Protein AF-A0A7L8RYX4-F1 (afdb_monomer_lite)

Secondary structure (DSSP, 8-state):
-EEEE----HHHHHHHHHHTT--HHHHHHHHHHHHHHHHHHHHTT--SEEEEEPP-PBPGGG---TTSSSHHHHHHHHHHHHHHHHHHHHTSSSEEE--HHHHB-TTSBBPGGGB-SSSSB-GGG-HHHHHHHHHHH-------PPPSS-----S-----HHHHHHHHHHHHHHHHHHHH-TTTT----PPP---

Foldseek 3Di:
DEDEEEPPPLLCLCVVCVVVVHASLVSLVVVLVVVLVVVVVVVVPDPHAYEYEQDEFWALVPHDCPPPPDSLRSLQSSQVSSVSNLVSRVPHPHFYQYLHVVQADPSRHGDVVQDPVDGDGDLVPCVSSQVSCCVRPVDHDDDDDPPPPPPPPPVPPPCPPVNVVVVVVVVVVVVVCCVVCVPPPDDPPDDDDDD

pLDDT: mean 83.26, std 16.7, range [39.94, 97.88]

Radius of gyration: 21.97 Å; chains: 1; bounding box: 43×41×76 Å

Sequence (195 aa):
MLSFGEIDSRVHVGRLARQNGRTSIAEADALCDRFQVALDQFKTKCPARLALACIGPFNPAYLEYEGYENEDACRADVKAIRDRMNARMAMMSVAFVDFRAAYSNPDGSIIPSFSDNNVHIDPRHSEPVLAALQKAIGSRFSLRQPPWPPDSLAEKPCQSPWKRFRRAVRAKVKGWFFRVFPHFGKTHRLPPQGN

Structure (mmCIF, N/CA/C/O backbone):
data_AF-A0A7L8RYX4-F1
#
_entry.id   AF-A0A7L8RYX4-F1
#
loop_
_atom_site.group_PDB
_atom_site.id
_atom_site.type_symbol
_atom_site.label_atom_id
_atom_site.label_alt_id
_atom_site.label_comp_id
_atom_site.label_asym_id
_atom_site.label_entity_id
_atom_site.label_seq_id
_atom_site.pdbx_PDB_ins_code
_atom_site.Cartn_x
_atom_site.Cartn_y
_atom_site.Cartn_z
_atom_site.occupancy
_atom_site.B_iso_or_equiv
_atom_site.auth_seq_id
_atom_site.auth_comp_id
_atom_site.auth_asym_id
_atom_site.auth_atom_id
_atom_site.pdbx_PDB_model_num
ATOM 1 N N . MET A 1 1 ? -16.718 2.699 17.490 1.00 75.81 1 MET A N 1
ATOM 2 C CA . MET A 1 1 ? -16.513 3.372 16.188 1.00 75.81 1 MET A CA 1
ATOM 3 C C . MET A 1 1 ? -15.118 3.032 15.683 1.00 75.81 1 MET A C 1
ATOM 5 O O . MET A 1 1 ? -14.192 3.046 16.489 1.00 75.81 1 MET A O 1
ATOM 9 N N . LEU A 1 2 ? -14.983 2.669 14.407 1.00 86.12 2 LEU A N 1
ATOM 10 C CA . LEU A 1 2 ? -13.719 2.291 13.763 1.00 86.12 2 LEU A CA 1
ATOM 11 C C . LEU A 1 2 ? -13.394 3.327 12.681 1.00 86.12 2 LEU A C 1
ATOM 13 O O . LEU A 1 2 ? -14.276 3.663 11.897 1.00 86.12 2 LEU A O 1
ATOM 17 N N . SER A 1 3 ? -12.149 3.797 12.639 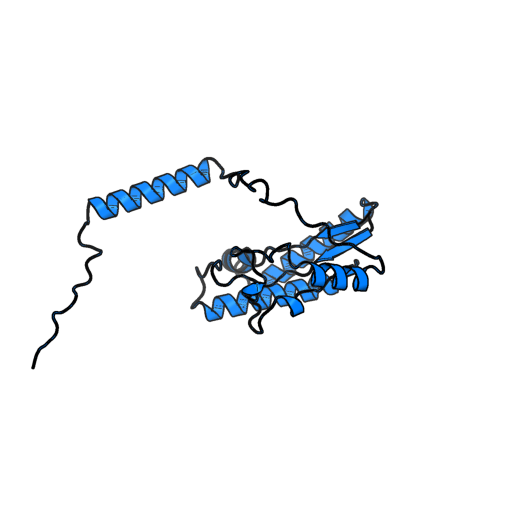1.00 87.44 3 SER A N 1
ATOM 18 C CA . SER A 1 3 ? -11.590 4.503 11.484 1.00 87.44 3 SER A CA 1
ATOM 19 C C . SER A 1 3 ? -10.593 3.576 10.795 1.00 87.44 3 SER A C 1
ATOM 21 O O . SER A 1 3 ? -9.659 3.085 11.435 1.00 87.44 3 SER A O 1
ATOM 23 N N . PHE A 1 4 ? -10.839 3.298 9.518 1.00 89.94 4 PHE A N 1
ATOM 24 C CA . PHE A 1 4 ? -10.112 2.316 8.723 1.00 89.94 4 PHE A CA 1
ATOM 25 C C . PHE A 1 4 ? -9.731 2.926 7.378 1.00 89.94 4 PHE A C 1
ATOM 27 O O . PHE A 1 4 ? -10.593 3.465 6.686 1.00 89.94 4 PHE A O 1
ATOM 34 N N . GLY A 1 5 ? -8.454 2.856 7.016 1.00 88.62 5 GLY A N 1
ATOM 35 C CA . GLY A 1 5 ? -7.962 3.421 5.763 1.00 88.62 5 GLY A CA 1
ATOM 36 C C . GLY A 1 5 ? -6.493 3.109 5.517 1.00 88.62 5 GLY A C 1
ATOM 37 O O . GLY A 1 5 ? -5.840 2.474 6.339 1.00 88.62 5 GLY A O 1
ATOM 38 N N . GLU A 1 6 ? -5.977 3.566 4.385 1.00 87.31 6 GLU A N 1
ATOM 39 C CA . GLU A 1 6 ? -4.602 3.341 3.931 1.00 87.31 6 GLU A CA 1
ATOM 40 C C . GLU A 1 6 ? -3.965 4.636 3.419 1.00 87.31 6 GLU A C 1
ATOM 42 O O . GLU A 1 6 ? -4.640 5.643 3.196 1.00 87.31 6 GLU A O 1
ATOM 47 N N . ILE A 1 7 ? -2.655 4.579 3.179 1.00 87.81 7 ILE A N 1
ATOM 48 C CA . ILE A 1 7 ? -1.923 5.558 2.376 1.00 87.81 7 ILE A CA 1
ATOM 49 C C . ILE A 1 7 ? -1.479 4.910 1.061 1.00 87.81 7 ILE A C 1
ATOM 51 O O . ILE A 1 7 ? -0.326 4.518 0.888 1.00 87.81 7 ILE A O 1
ATOM 55 N N . ASP A 1 8 ? -2.400 4.798 0.105 1.00 84.62 8 ASP A N 1
ATOM 56 C CA . ASP A 1 8 ? -2.061 4.324 -1.235 1.00 84.62 8 ASP A CA 1
ATOM 57 C C . ASP A 1 8 ? -1.665 5.485 -2.151 1.00 84.62 8 ASP A C 1
ATOM 59 O O . ASP A 1 8 ? -2.484 6.217 -2.702 1.00 84.62 8 ASP A O 1
ATOM 63 N N . SER A 1 9 ? -0.360 5.691 -2.287 1.00 82.50 9 SER A N 1
ATOM 64 C CA . SER A 1 9 ? 0.222 6.637 -3.248 1.00 82.50 9 SER A CA 1
ATOM 65 C C . SER A 1 9 ? 1.266 5.971 -4.137 1.00 82.50 9 SER A C 1
ATOM 67 O O . SER A 1 9 ? 2.075 6.661 -4.762 1.00 82.50 9 SER A O 1
ATOM 69 N N . ARG A 1 10 ? 1.263 4.629 -4.210 1.00 84.12 10 ARG A N 1
ATOM 70 C CA . ARG A 1 10 ? 2.343 3.847 -4.837 1.00 84.12 10 ARG A CA 1
ATOM 71 C C . ARG A 1 10 ? 2.614 4.264 -6.283 1.00 84.12 10 ARG A C 1
ATOM 73 O O . ARG A 1 10 ? 3.766 4.384 -6.682 1.00 84.12 10 ARG A O 1
ATOM 80 N N . VAL A 1 11 ? 1.558 4.592 -7.031 1.00 82.50 11 VAL A N 1
ATOM 81 C CA . VAL A 1 11 ? 1.632 5.013 -8.442 1.00 82.50 11 VAL A CA 1
ATOM 82 C C . VAL A 1 11 ? 2.325 6.366 -8.643 1.00 82.50 11 VAL A C 1
ATOM 84 O O . VAL A 1 11 ? 2.751 6.692 -9.745 1.00 82.50 11 VAL A O 1
ATOM 87 N N . HIS A 1 12 ? 2.455 7.179 -7.593 1.00 88.19 12 HIS A N 1
ATOM 88 C CA . HIS A 1 12 ? 3.105 8.488 -7.665 1.00 88.19 12 HIS A CA 1
ATOM 89 C C . HIS A 1 12 ? 4.531 8.486 -7.113 1.00 88.19 12 HIS A C 1
ATOM 91 O O . HIS A 1 12 ? 5.312 9.358 -7.494 1.00 88.19 12 HIS A O 1
ATOM 97 N N . VAL A 1 13 ? 4.884 7.517 -6.262 1.00 92.62 13 VAL A N 1
ATOM 98 C CA . VAL A 1 13 ? 6.195 7.446 -5.598 1.00 92.62 13 VAL A CA 1
ATOM 99 C C . VAL A 1 13 ? 7.334 7.386 -6.612 1.00 92.62 13 VAL A C 1
ATOM 101 O O . VAL A 1 13 ? 8.258 8.184 -6.508 1.00 92.62 13 VAL A O 1
ATOM 104 N N . GLY A 1 14 ? 7.253 6.526 -7.634 1.00 91.12 14 GLY A N 1
ATOM 105 C CA . GLY A 1 14 ? 8.314 6.414 -8.646 1.00 91.12 14 GLY A CA 1
ATOM 106 C C . GLY A 1 14 ? 8.574 7.732 -9.389 1.00 91.12 14 GLY A C 1
ATOM 107 O O . GLY A 1 14 ? 9.718 8.155 -9.556 1.00 91.12 14 GLY A O 1
ATOM 108 N N . ARG A 1 15 ? 7.506 8.445 -9.771 1.00 91.25 15 ARG A N 1
ATOM 109 C CA . ARG A 1 15 ? 7.605 9.764 -10.416 1.00 91.25 15 ARG A CA 1
ATOM 110 C C . ARG A 1 15 ? 8.207 10.816 -9.483 1.00 91.25 15 ARG A C 1
ATOM 112 O O . ARG A 1 15 ? 9.069 11.576 -9.918 1.00 91.25 15 ARG A O 1
ATOM 119 N N . LEU A 1 16 ? 7.759 10.872 -8.228 1.00 93.12 16 LEU A N 1
ATOM 120 C CA . LEU A 1 16 ? 8.260 11.832 -7.238 1.00 93.12 16 LEU A CA 1
ATOM 121 C C . LEU A 1 16 ? 9.723 11.565 -6.877 1.00 93.12 16 LEU A C 1
ATOM 123 O O . LEU A 1 16 ? 10.507 12.504 -6.799 1.00 93.12 16 LEU A O 1
ATOM 127 N N . ALA A 1 17 ? 10.113 10.297 -6.749 1.00 93.81 17 ALA A N 1
ATOM 128 C CA . ALA A 1 17 ? 11.490 9.902 -6.491 1.00 93.81 17 ALA A CA 1
ATOM 129 C C . ALA A 1 17 ? 12.434 10.430 -7.580 1.00 93.81 17 ALA A C 1
ATOM 131 O O . ALA A 1 17 ? 13.429 11.080 -7.266 1.00 93.81 17 ALA A O 1
ATOM 132 N N . ARG A 1 18 ? 12.064 10.274 -8.861 1.00 92.81 18 ARG A N 1
ATOM 133 C CA . ARG A 1 18 ? 12.814 10.852 -9.989 1.00 92.81 18 ARG A CA 1
ATOM 134 C C . ARG A 1 18 ? 12.899 12.377 -9.913 1.00 92.81 18 ARG A C 1
ATOM 136 O O . ARG A 1 18 ? 13.981 12.930 -10.075 1.00 92.81 18 ARG A O 1
ATOM 143 N N . GLN A 1 19 ? 11.782 13.055 -9.639 1.00 93.00 19 GLN A N 1
ATOM 144 C CA . GLN A 1 19 ? 11.750 14.519 -9.504 1.00 93.00 19 GLN A CA 1
ATOM 145 C C . GLN A 1 19 ? 12.634 15.027 -8.357 1.00 93.00 19 GLN A C 1
ATOM 147 O O . GLN A 1 19 ? 13.227 16.095 -8.473 1.00 93.00 19 GLN A O 1
ATOM 152 N N . ASN A 1 20 ? 12.749 14.247 -7.283 1.00 93.31 20 ASN A N 1
ATOM 153 C CA . ASN A 1 20 ? 13.524 14.587 -6.094 1.00 93.31 20 ASN A CA 1
ATOM 154 C C . ASN A 1 20 ? 14.971 14.060 -6.132 1.00 93.31 20 ASN A C 1
ATOM 156 O O . ASN A 1 20 ? 15.701 14.258 -5.162 1.00 93.31 20 ASN A O 1
ATOM 160 N N . GLY A 1 21 ? 15.386 13.364 -7.199 1.00 94.31 21 GLY A N 1
ATOM 161 C CA . GLY A 1 21 ? 16.715 12.748 -7.294 1.00 94.31 21 GLY A CA 1
ATOM 162 C C . GLY A 1 21 ? 16.9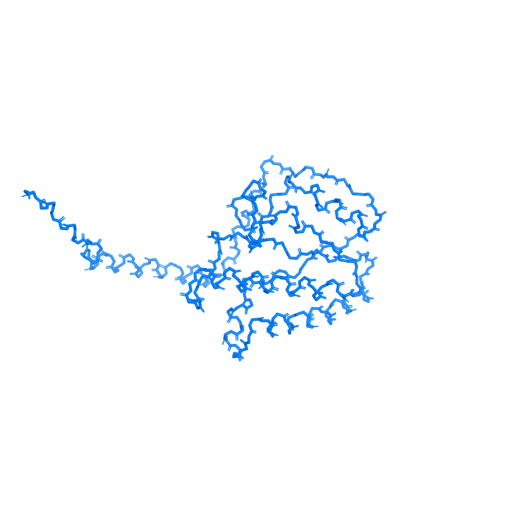60 11.641 -6.259 1.00 94.31 21 GLY A C 1
ATOM 163 O O . GLY A 1 21 ? 18.059 11.528 -5.723 1.00 94.31 21 GLY A O 1
ATOM 164 N N . ARG A 1 22 ? 15.931 10.851 -5.933 1.00 95.38 22 ARG A N 1
ATOM 165 C CA . ARG A 1 22 ? 15.955 9.778 -4.923 1.00 95.38 22 ARG A CA 1
ATOM 166 C C . ARG A 1 22 ? 15.556 8.434 -5.523 1.00 95.38 22 ARG A C 1
ATOM 168 O O . ARG A 1 22 ? 14.965 8.364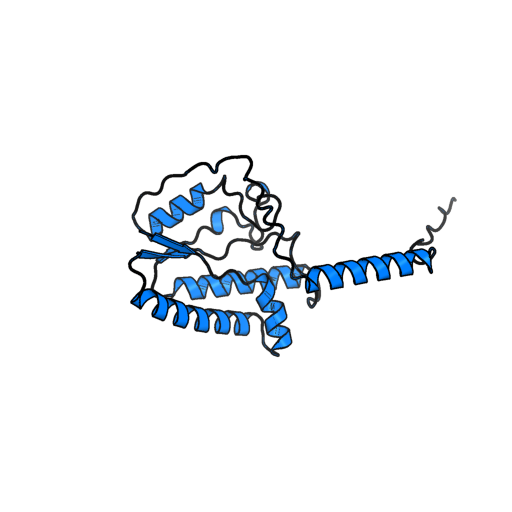 -6.597 1.00 95.38 22 ARG A O 1
ATOM 175 N N . THR A 1 23 ? 15.832 7.357 -4.790 1.00 96.56 23 THR A N 1
ATOM 176 C CA . THR A 1 23 ? 15.247 6.045 -5.091 1.00 96.56 23 THR A CA 1
ATOM 177 C C . THR A 1 23 ? 13.769 6.018 -4.697 1.00 96.56 23 THR A C 1
ATOM 179 O O . THR A 1 23 ? 13.345 6.716 -3.770 1.00 96.56 23 THR A O 1
ATOM 182 N N . SER A 1 24 ? 12.978 5.190 -5.379 1.00 96.44 24 SER A N 1
ATOM 183 C CA . SER A 1 24 ? 11.561 4.960 -5.061 1.00 96.44 24 SER A CA 1
ATOM 184 C C . SER A 1 24 ? 11.355 4.530 -3.607 1.00 96.44 24 SER A C 1
ATOM 186 O O . SER A 1 24 ? 10.461 5.032 -2.932 1.00 96.44 24 SER A O 1
ATOM 188 N N . ILE A 1 25 ? 12.229 3.661 -3.096 1.00 97.88 25 ILE A N 1
ATOM 189 C CA . ILE A 1 25 ? 12.205 3.184 -1.709 1.00 97.88 25 ILE A CA 1
ATOM 190 C C . ILE A 1 25 ? 12.491 4.306 -0.706 1.00 97.88 25 ILE A C 1
ATOM 192 O O . ILE A 1 25 ? 11.783 4.408 0.293 1.00 97.88 25 ILE A O 1
ATOM 196 N N . ALA A 1 26 ? 13.466 5.181 -0.972 1.00 97.81 26 ALA A N 1
ATOM 197 C CA . ALA A 1 26 ? 13.741 6.318 -0.093 1.00 97.81 26 ALA A CA 1
ATOM 198 C C . ALA A 1 26 ? 12.569 7.314 -0.063 1.00 97.81 26 ALA A C 1
ATOM 200 O O . ALA A 1 26 ? 12.226 7.844 0.993 1.00 97.81 26 ALA A O 1
ATOM 201 N N . GLU A 1 27 ? 11.919 7.550 -1.206 1.00 97.62 27 GLU A N 1
ATOM 202 C CA . GLU A 1 27 ? 10.723 8.397 -1.273 1.00 97.62 27 GLU A CA 1
ATOM 203 C C . GLU A 1 27 ? 9.519 7.742 -0.567 1.00 97.62 27 GLU A C 1
ATOM 205 O O . GLU A 1 27 ? 8.779 8.423 0.145 1.00 97.62 27 GLU A O 1
ATOM 210 N N . ALA A 1 28 ? 9.352 6.420 -0.692 1.00 97.38 28 ALA A N 1
ATOM 211 C CA . ALA A 1 28 ? 8.342 5.654 0.038 1.00 97.38 28 ALA A CA 1
ATOM 212 C C . ALA A 1 28 ? 8.557 5.719 1.559 1.00 97.38 28 ALA A C 1
ATOM 214 O O . ALA A 1 28 ? 7.598 5.921 2.306 1.00 97.38 28 ALA A O 1
ATOM 215 N N . ASP A 1 29 ? 9.804 5.592 2.019 1.00 97.69 29 ASP A N 1
ATOM 216 C CA . ASP A 1 29 ? 10.161 5.721 3.433 1.00 97.69 29 ASP A CA 1
ATOM 217 C C . ASP A 1 29 ? 9.859 7.132 3.954 1.00 97.69 29 ASP A C 1
ATOM 219 O O . ASP A 1 29 ? 9.159 7.268 4.956 1.00 97.69 29 ASP A O 1
ATOM 223 N N . ALA A 1 30 ? 10.262 8.178 3.225 1.00 96.62 30 ALA A N 1
ATOM 224 C CA . ALA A 1 30 ? 9.971 9.566 3.589 1.00 96.62 30 ALA A CA 1
ATOM 225 C C . ALA A 1 30 ? 8.461 9.882 3.601 1.00 96.62 30 ALA A C 1
ATOM 227 O O . ALA A 1 30 ? 7.987 10.735 4.360 1.00 96.62 30 ALA A O 1
ATOM 228 N N . LEU A 1 31 ? 7.673 9.225 2.745 1.00 96.31 31 LEU A N 1
ATOM 229 C CA . LEU A 1 31 ? 6.214 9.298 2.794 1.00 96.31 31 LEU A CA 1
ATOM 230 C C . LEU A 1 31 ? 5.663 8.618 4.055 1.00 96.31 31 LEU A C 1
ATOM 232 O O . LEU A 1 31 ? 4.821 9.205 4.734 1.00 96.31 31 LEU A O 1
ATOM 236 N N . CYS A 1 32 ? 6.162 7.427 4.393 1.00 97.38 32 CYS A N 1
ATOM 237 C CA . CYS A 1 32 ? 5.757 6.701 5.598 1.00 97.38 32 CYS A CA 1
ATOM 238 C C . CYS A 1 32 ? 6.127 7.453 6.883 1.00 97.38 32 CYS A C 1
ATOM 240 O O . CYS A 1 32 ? 5.324 7.470 7.810 1.00 97.38 32 CYS A O 1
ATOM 242 N N . ASP A 1 33 ? 7.287 8.115 6.934 1.00 97.44 33 ASP A N 1
ATOM 243 C CA . ASP A 1 33 ? 7.702 8.945 8.073 1.00 97.44 33 ASP A CA 1
ATOM 244 C C . ASP A 1 33 ? 6.715 10.096 8.309 1.00 97.44 33 ASP A C 1
ATOM 246 O O . ASP A 1 33 ? 6.215 10.290 9.418 1.00 97.44 33 ASP A O 1
ATOM 250 N N . ARG A 1 34 ? 6.362 10.830 7.244 1.00 96.56 34 ARG A N 1
ATOM 251 C CA . ARG A 1 34 ? 5.363 11.909 7.319 1.00 96.56 34 ARG A CA 1
ATOM 252 C C . ARG A 1 34 ? 3.988 11.385 7.723 1.00 96.56 34 ARG A C 1
ATOM 254 O O . ARG A 1 34 ? 3.295 12.035 8.503 1.00 96.56 34 ARG A O 1
ATOM 261 N N . PHE A 1 35 ? 3.601 10.218 7.210 1.00 96.81 35 PHE A N 1
ATOM 262 C CA . PHE A 1 35 ? 2.342 9.580 7.572 1.00 96.81 35 PHE A CA 1
ATOM 263 C C . PHE A 1 35 ? 2.314 9.152 9.041 1.00 96.81 35 PHE A C 1
ATOM 265 O O . PHE A 1 35 ? 1.319 9.409 9.706 1.00 96.81 35 PHE A O 1
ATOM 272 N N . GLN A 1 36 ? 3.400 8.581 9.572 1.00 97.25 36 GLN A N 1
ATOM 273 C CA . GLN A 1 36 ? 3.513 8.215 10.988 1.00 97.25 36 GLN A CA 1
ATOM 274 C C . GLN A 1 36 ? 3.313 9.438 11.888 1.00 97.25 36 GLN A C 1
ATOM 276 O O . GLN A 1 36 ? 2.499 9.394 12.806 1.00 97.25 36 GLN A O 1
ATOM 281 N N . VAL A 1 37 ? 3.985 10.554 11.583 1.00 97.06 37 VAL A N 1
ATOM 282 C CA . VAL A 1 37 ? 3.823 11.808 12.337 1.00 97.06 37 VAL A CA 1
ATOM 283 C C . VAL A 1 37 ? 2.370 12.291 12.296 1.00 97.06 37 VAL A C 1
ATOM 285 O O . VAL A 1 37 ? 1.801 12.635 13.333 1.00 97.06 37 VAL A O 1
ATOM 288 N N . ALA A 1 38 ? 1.744 12.289 11.116 1.00 95.56 38 ALA A N 1
ATOM 289 C CA . ALA A 1 38 ? 0.345 12.686 10.965 1.00 95.56 38 ALA A CA 1
ATOM 290 C C . ALA A 1 38 ? -0.618 11.736 11.701 1.00 95.56 38 ALA A C 1
ATOM 292 O O . ALA A 1 38 ? -1.577 12.192 12.324 1.00 95.56 38 ALA A O 1
ATOM 293 N N . LEU A 1 39 ? -0.355 10.428 11.667 1.00 95.69 39 LEU A N 1
ATOM 294 C CA . LEU A 1 39 ? -1.126 9.406 12.367 1.00 95.69 39 LEU A CA 1
ATOM 295 C C . LEU A 1 39 ? -1.034 9.593 13.882 1.00 95.69 39 LEU A C 1
ATOM 297 O O . LEU A 1 39 ? -2.064 9.585 14.553 1.00 95.69 39 LEU A O 1
ATOM 301 N N . ASP A 1 40 ? 0.164 9.807 14.423 1.00 95.94 40 ASP A N 1
ATOM 302 C CA . ASP A 1 40 ? 0.360 10.035 15.855 1.00 95.94 40 ASP A CA 1
ATOM 303 C C . ASP A 1 40 ? -0.357 11.306 16.319 1.00 95.94 40 ASP A C 1
ATOM 305 O O . ASP A 1 40 ? -1.029 11.296 17.350 1.00 95.94 40 ASP A O 1
ATOM 309 N N . GLN A 1 41 ? -0.326 12.376 15.521 1.00 95.31 41 GLN A N 1
ATOM 310 C CA . GLN A 1 41 ? -1.119 13.576 15.791 1.00 95.31 41 GLN A CA 1
ATOM 311 C C . GLN A 1 41 ? -2.625 13.293 15.735 1.00 95.31 41 GLN A C 1
ATOM 313 O O . GLN A 1 41 ? -3.363 13.699 16.635 1.00 95.31 41 GLN A O 1
ATOM 318 N N . PHE A 1 42 ? -3.100 12.578 14.713 1.00 94.25 42 PHE A N 1
ATOM 319 C CA . PHE A 1 42 ? -4.512 12.232 14.561 1.00 94.25 42 PHE A CA 1
ATOM 320 C C . PHE A 1 42 ? -5.027 11.377 15.726 1.00 94.25 42 PHE A C 1
ATOM 322 O O . PHE A 1 42 ? -6.117 11.632 16.242 1.00 94.25 42 PHE A O 1
ATOM 329 N N . LYS A 1 43 ? -4.219 10.427 16.209 1.00 94.88 43 LYS A N 1
ATOM 330 C CA . LYS A 1 43 ? -4.525 9.579 17.370 1.00 94.88 43 LYS A CA 1
ATOM 331 C C . LYS A 1 43 ? -4.867 10.374 18.624 1.00 94.88 43 LYS A C 1
ATOM 333 O O . LYS A 1 43 ? -5.748 9.957 19.364 1.00 94.88 43 LYS A O 1
ATOM 338 N N . THR A 1 44 ? -4.220 11.518 18.851 1.00 94.31 44 THR A N 1
ATOM 339 C CA . THR A 1 44 ? -4.492 12.350 20.040 1.00 94.31 44 THR A CA 1
ATOM 340 C C . THR A 1 44 ? -5.889 12.971 20.048 1.00 94.31 44 THR A C 1
ATOM 342 O O . THR A 1 44 ? -6.380 13.358 21.104 1.00 94.31 44 THR A O 1
ATOM 345 N N . LYS A 1 45 ? -6.534 13.073 18.879 1.00 93.62 45 LYS A N 1
ATOM 346 C CA . LYS A 1 45 ? -7.832 13.739 18.703 1.00 93.62 45 LYS A CA 1
ATOM 347 C C . LYS A 1 45 ? -8.943 12.785 18.279 1.00 93.62 45 LYS A C 1
ATOM 349 O O . LYS A 1 45 ? -10.112 13.155 18.345 1.00 93.62 45 LYS A O 1
ATOM 354 N N . CYS A 1 46 ? -8.604 11.591 17.797 1.00 92.19 46 CYS A N 1
ATOM 355 C CA . CYS A 1 46 ? -9.582 10.656 17.266 1.00 92.19 46 CYS A CA 1
ATOM 356 C C . CYS A 1 46 ? -10.182 9.789 18.387 1.00 92.19 46 CYS A C 1
ATOM 358 O O . CYS A 1 46 ? -9.458 9.000 18.990 1.00 92.19 46 CYS A O 1
ATOM 360 N N . PRO A 1 47 ? -11.504 9.854 18.634 1.00 91.69 47 PRO A N 1
ATOM 361 C CA . PRO A 1 47 ? -12.159 8.993 19.621 1.00 91.69 47 PRO A CA 1
ATOM 362 C C . PRO A 1 47 ? -12.409 7.565 19.102 1.00 91.69 47 PRO A C 1
ATOM 364 O O . PRO A 1 47 ? -12.861 6.699 19.851 1.00 91.69 47 PRO A O 1
ATOM 367 N N . ALA A 1 48 ? -12.184 7.307 17.809 1.00 92.00 48 ALA A N 1
ATOM 368 C CA . ALA A 1 48 ? -12.373 5.992 17.212 1.00 92.00 48 ALA A CA 1
ATOM 369 C C . ALA A 1 48 ? -11.147 5.099 17.421 1.00 92.00 48 ALA A C 1
ATOM 371 O O . ALA A 1 48 ? -10.008 5.561 17.461 1.00 92.00 48 ALA A O 1
ATOM 372 N N . ARG A 1 49 ? -11.377 3.783 17.439 1.00 91.62 49 ARG A N 1
ATOM 373 C CA . ARG A 1 49 ? -10.284 2.825 17.276 1.00 91.62 49 ARG A CA 1
ATOM 374 C C . ARG A 1 49 ? -9.741 2.954 15.855 1.00 91.62 49 ARG A C 1
ATOM 376 O O . ARG A 1 49 ? -10.527 2.973 14.908 1.00 91.62 49 ARG A O 1
ATOM 383 N N . LEU A 1 50 ? -8.423 3.039 15.716 1.00 94.69 50 LEU A N 1
ATOM 384 C CA . LEU A 1 50 ? -7.759 3.168 14.422 1.00 94.69 50 LEU A CA 1
ATOM 385 C C . LEU A 1 50 ? -7.226 1.824 13.935 1.00 94.69 50 LEU A C 1
ATOM 387 O O . LEU A 1 50 ? -6.715 1.027 14.728 1.00 94.69 50 LEU A O 1
ATOM 391 N N . ALA A 1 51 ? -7.307 1.614 12.627 1.00 95.75 51 ALA A N 1
ATOM 392 C CA . ALA A 1 51 ? -6.673 0.507 11.935 1.00 95.75 51 ALA A CA 1
ATOM 393 C C . ALA A 1 51 ? -6.185 0.962 10.556 1.00 95.75 51 ALA A C 1
ATOM 395 O O . ALA A 1 51 ? -6.875 1.719 9.871 1.00 95.75 51 ALA A O 1
ATOM 396 N N . LEU A 1 52 ? -5.014 0.483 10.147 1.00 97.19 52 LEU A N 1
ATOM 397 C CA . LEU A 1 52 ? -4.469 0.703 8.815 1.00 97.19 52 LEU A CA 1
ATOM 398 C C . LEU A 1 52 ? -4.772 -0.501 7.934 1.00 97.19 52 LEU A C 1
ATOM 400 O O . LEU A 1 52 ? -4.451 -1.634 8.293 1.00 97.19 52 LEU A O 1
ATOM 404 N N . ALA A 1 53 ? -5.377 -0.250 6.782 1.00 96.88 53 ALA A N 1
ATOM 405 C CA . ALA A 1 53 ? -5.457 -1.211 5.701 1.00 96.88 53 ALA A CA 1
ATOM 406 C C . ALA A 1 53 ? -4.088 -1.332 5.023 1.00 96.88 53 ALA A C 1
ATOM 408 O O . ALA A 1 53 ? -3.349 -0.354 4.885 1.00 96.88 53 ALA A O 1
ATOM 409 N N . CYS A 1 54 ? -3.749 -2.544 4.597 1.00 96.31 54 CYS A N 1
ATOM 410 C CA . CYS A 1 54 ? -2.636 -2.739 3.687 1.00 96.31 54 CYS A CA 1
ATOM 411 C C . CYS A 1 54 ? -2.926 -2.102 2.324 1.00 96.31 54 CYS A C 1
ATOM 413 O O . CYS A 1 54 ? -4.031 -2.229 1.807 1.00 96.31 54 CYS A O 1
ATOM 415 N N . ILE A 1 55 ? -1.889 -1.558 1.692 1.00 95.88 55 ILE A N 1
ATOM 416 C CA . ILE A 1 55 ? -1.925 -1.163 0.285 1.00 95.88 55 ILE A CA 1
ATOM 417 C C . ILE A 1 55 ? -2.114 -2.426 -0.560 1.00 95.88 55 ILE A C 1
ATOM 419 O O . ILE A 1 55 ? -1.248 -3.313 -0.554 1.00 95.88 55 ILE A O 1
ATOM 423 N N . GLY A 1 56 ? -3.237 -2.491 -1.274 1.00 94.38 56 GLY A N 1
ATOM 424 C CA . GLY A 1 56 ? -3.650 -3.633 -2.089 1.00 94.38 56 GLY A CA 1
ATOM 425 C C . GLY A 1 56 ? -2.757 -3.936 -3.307 1.00 94.38 56 GLY A C 1
ATOM 426 O O . GLY A 1 56 ? -1.758 -3.258 -3.569 1.00 94.38 56 GLY A O 1
ATOM 427 N N . PRO A 1 57 ? -3.081 -4.992 -4.071 1.00 95.00 57 PRO A N 1
ATOM 428 C CA . PRO A 1 57 ? -2.424 -5.270 -5.342 1.00 95.00 57 PRO A CA 1
ATOM 429 C C . PRO A 1 57 ? -2.692 -4.171 -6.377 1.00 95.00 57 PRO A C 1
ATOM 431 O O . PRO A 1 57 ? -3.701 -3.470 -6.321 1.00 95.00 57 PRO A O 1
ATOM 434 N N . PHE A 1 58 ? -1.791 -4.030 -7.349 1.00 93.00 58 PHE A N 1
ATOM 435 C CA . PHE A 1 58 ? -1.984 -3.110 -8.471 1.00 93.00 58 PHE A CA 1
ATOM 436 C C . PHE A 1 58 ? -2.699 -3.799 -9.637 1.00 93.00 58 PHE A C 1
ATOM 438 O O . PHE A 1 58 ? -2.532 -4.998 -9.851 1.00 93.00 58 PHE A O 1
ATOM 445 N N . ASN A 1 59 ? -3.451 -3.038 -10.434 1.00 91.19 59 ASN A N 1
ATOM 446 C CA . ASN A 1 59 ? -3.911 -3.517 -11.733 1.00 91.19 59 ASN A CA 1
ATOM 447 C C . ASN A 1 59 ? -2.856 -3.170 -12.800 1.00 91.19 59 ASN A C 1
ATOM 449 O O . ASN A 1 59 ? -2.619 -1.981 -13.036 1.00 91.19 59 ASN A O 1
ATOM 453 N N . PRO A 1 60 ? -2.230 -4.166 -13.456 1.00 89.50 60 PRO A N 1
ATOM 454 C CA . PRO A 1 60 ? -1.214 -3.912 -14.467 1.00 89.50 60 PRO A CA 1
ATOM 455 C C . PRO A 1 60 ? -1.683 -3.023 -15.616 1.00 89.50 60 PRO A C 1
ATOM 457 O O . PRO A 1 60 ? -0.904 -2.212 -16.095 1.00 89.50 60 PRO A O 1
ATOM 460 N N . ALA A 1 61 ? -2.955 -3.125 -16.017 1.00 87.50 61 ALA A N 1
ATOM 461 C CA . ALA A 1 61 ? -3.507 -2.377 -17.148 1.00 87.50 61 ALA A CA 1
ATOM 462 C C . ALA A 1 61 ? -3.539 -0.851 -16.928 1.00 87.50 61 ALA A C 1
ATOM 464 O O . ALA A 1 61 ? -3.744 -0.096 -17.878 1.00 87.50 61 ALA A O 1
ATOM 465 N N . TYR A 1 62 ? -3.346 -0.397 -15.687 1.00 86.81 62 TYR A N 1
ATOM 466 C CA . TYR A 1 62 ? -3.417 1.010 -15.291 1.00 86.81 62 TYR A CA 1
ATOM 467 C C . TYR A 1 62 ? -2.083 1.558 -14.768 1.00 86.81 62 TYR A C 1
ATOM 469 O O . TYR A 1 62 ? -2.053 2.651 -14.201 1.00 86.81 62 TYR A O 1
ATOM 477 N N . LEU A 1 63 ? -0.981 0.819 -14.929 1.00 87.06 63 LEU A N 1
ATOM 478 C CA . LEU A 1 63 ? 0.338 1.312 -14.547 1.00 87.06 63 LEU A CA 1
ATOM 479 C C . LEU A 1 63 ? 0.849 2.373 -15.530 1.00 87.06 63 LEU A C 1
ATOM 481 O O . LEU A 1 63 ? 0.709 2.258 -16.747 1.00 87.06 63 LEU A O 1
ATOM 485 N N . GLU A 1 64 ? 1.480 3.411 -14.985 1.00 84.12 64 GLU A N 1
ATOM 486 C CA . GLU A 1 64 ? 2.177 4.431 -15.766 1.00 84.12 64 GLU A CA 1
ATOM 487 C C . GLU A 1 64 ? 3.633 3.997 -15.982 1.00 84.12 64 GLU A C 1
ATOM 489 O O . GLU A 1 64 ? 4.480 4.145 -15.102 1.00 84.12 64 GLU A O 1
ATOM 494 N N . TYR A 1 65 ? 3.937 3.482 -17.174 1.00 87.62 65 TYR A N 1
ATOM 495 C CA . TYR A 1 65 ? 5.282 3.008 -17.527 1.00 87.62 65 TYR A CA 1
ATOM 496 C C . TYR A 1 65 ? 6.279 4.137 -17.851 1.00 87.62 65 TYR A C 1
ATOM 498 O O . TYR A 1 65 ? 7.464 3.885 -18.061 1.00 87.62 65 TYR A O 1
ATOM 506 N N . GLU A 1 66 ? 5.826 5.395 -17.897 1.00 84.31 66 GLU A N 1
ATOM 507 C CA . GLU A 1 66 ? 6.669 6.541 -18.245 1.00 84.31 66 GLU A CA 1
ATOM 508 C C . GLU A 1 66 ? 7.816 6.728 -17.232 1.00 84.31 66 GLU A C 1
ATOM 510 O O . GLU A 1 66 ? 7.606 6.949 -16.034 1.00 84.31 66 GLU A O 1
ATOM 515 N N . GLY A 1 67 ? 9.054 6.676 -17.729 1.00 83.50 67 GLY A N 1
ATOM 516 C CA . GLY A 1 67 ? 10.267 6.807 -16.919 1.00 83.50 67 GLY A CA 1
ATOM 517 C C . GLY A 1 67 ? 10.805 5.493 -16.345 1.00 83.50 67 GLY A C 1
ATOM 518 O O . GLY A 1 67 ? 11.703 5.549 -15.507 1.00 83.50 67 GLY A O 1
ATOM 519 N N . TYR A 1 68 ? 10.276 4.347 -16.781 1.00 90.00 68 TYR A N 1
ATOM 520 C CA . TYR A 1 68 ? 10.881 3.028 -16.590 1.00 90.00 68 TYR A CA 1
ATOM 521 C C . TYR A 1 68 ? 11.480 2.517 -17.903 1.00 90.00 68 TYR A C 1
ATOM 523 O O . TYR A 1 68 ? 11.052 2.915 -18.985 1.00 90.00 68 TYR A O 1
ATOM 531 N N . GLU A 1 69 ? 12.464 1.623 -17.805 1.00 91.38 69 GLU A N 1
ATOM 532 C CA . GLU A 1 69 ? 13.110 1.005 -18.972 1.00 91.38 69 GLU A CA 1
ATOM 533 C C . GLU A 1 69 ? 12.156 0.081 -19.741 1.00 91.38 69 GLU A C 1
ATOM 535 O O . GLU A 1 69 ? 12.194 0.017 -20.967 1.00 91.38 69 GLU A O 1
ATOM 540 N N . ASN A 1 70 ? 11.296 -0.635 -19.015 1.00 92.69 70 ASN A N 1
ATOM 541 C CA . ASN A 1 70 ? 10.302 -1.562 -19.547 1.00 92.69 70 ASN A CA 1
ATOM 542 C C . ASN A 1 70 ? 9.170 -1.794 -18.523 1.00 92.69 70 ASN A C 1
ATOM 544 O O . ASN A 1 70 ? 9.225 -1.314 -17.384 1.00 92.69 70 ASN A O 1
ATOM 548 N N . GLU A 1 71 ? 8.128 -2.521 -18.934 1.00 91.81 71 GLU A N 1
ATOM 549 C CA . GLU A 1 71 ? 6.975 -2.817 -18.075 1.00 91.81 71 GLU A CA 1
ATOM 550 C C . GLU A 1 71 ? 7.343 -3.646 -16.840 1.00 91.81 71 GLU A C 1
ATOM 552 O O . GLU A 1 71 ? 6.805 -3.396 -15.761 1.00 91.81 71 GLU A O 1
ATOM 557 N N . ASP A 1 72 ? 8.265 -4.600 -16.971 1.00 93.06 72 ASP A N 1
ATOM 558 C CA . ASP A 1 72 ? 8.661 -5.486 -15.873 1.00 93.06 72 ASP A CA 1
ATOM 559 C C . ASP A 1 72 ? 9.395 -4.718 -14.772 1.00 93.06 72 ASP A C 1
ATOM 561 O O . ASP A 1 72 ? 9.099 -4.896 -13.589 1.00 93.06 72 ASP A O 1
ATOM 565 N N . ALA A 1 73 ? 10.274 -3.785 -15.147 1.00 93.25 73 ALA A N 1
ATOM 566 C CA . ALA A 1 73 ? 10.933 -2.872 -14.220 1.00 93.25 73 ALA A CA 1
ATOM 567 C C . ALA A 1 73 ? 9.912 -2.002 -13.468 1.00 93.25 73 ALA A C 1
ATOM 569 O O . ALA A 1 73 ? 10.032 -1.809 -12.258 1.00 93.25 73 ALA A O 1
ATOM 570 N N . CYS A 1 74 ? 8.869 -1.524 -14.157 1.00 93.25 74 CYS A N 1
ATOM 571 C CA . CYS A 1 74 ? 7.780 -0.775 -13.531 1.00 93.25 74 CYS A CA 1
ATOM 572 C C . CYS A 1 74 ? 6.993 -1.637 -12.531 1.00 93.25 74 CYS A C 1
ATOM 574 O O . CYS A 1 74 ? 6.769 -1.218 -11.395 1.00 93.25 74 CYS A O 1
ATOM 576 N N . ARG A 1 75 ? 6.614 -2.863 -12.916 1.00 93.56 75 ARG A N 1
ATOM 577 C CA . ARG A 1 75 ? 5.890 -3.806 -12.043 1.00 93.56 75 ARG A CA 1
ATOM 578 C C . ARG A 1 75 ? 6.709 -4.165 -10.808 1.00 93.56 75 ARG A C 1
ATOM 580 O O . ARG A 1 75 ? 6.181 -4.132 -9.696 1.00 93.56 75 ARG A O 1
ATOM 587 N N . ALA A 1 76 ? 7.995 -4.460 -10.993 1.00 94.69 76 ALA A N 1
ATOM 588 C CA . ALA A 1 76 ? 8.913 -4.776 -9.908 1.00 94.69 76 ALA A CA 1
ATOM 589 C C . ALA A 1 76 ? 9.047 -3.607 -8.922 1.00 94.69 76 ALA A C 1
ATOM 591 O O . ALA A 1 76 ? 8.945 -3.819 -7.714 1.00 94.69 76 ALA A O 1
ATOM 592 N N . ASP A 1 77 ? 9.201 -2.376 -9.419 1.00 95.06 77 ASP A N 1
ATOM 593 C CA . ASP A 1 77 ? 9.315 -1.187 -8.572 1.00 95.06 77 ASP A CA 1
ATOM 594 C C . ASP A 1 77 ? 8.007 -0.885 -7.824 1.00 95.06 77 ASP A C 1
ATOM 596 O O . ASP A 1 77 ? 8.015 -0.694 -6.610 1.00 95.06 77 ASP A O 1
ATOM 600 N N . VAL A 1 78 ? 6.853 -0.935 -8.500 1.00 94.62 78 VAL A N 1
ATOM 601 C CA . VAL A 1 78 ? 5.540 -0.731 -7.859 1.00 94.62 78 VAL A CA 1
ATOM 602 C C . VAL A 1 78 ? 5.277 -1.785 -6.782 1.00 94.62 78 VAL A C 1
ATOM 604 O O . VAL A 1 78 ? 4.798 -1.448 -5.693 1.00 94.62 78 VAL A O 1
ATOM 607 N N . LYS A 1 79 ? 5.626 -3.050 -7.045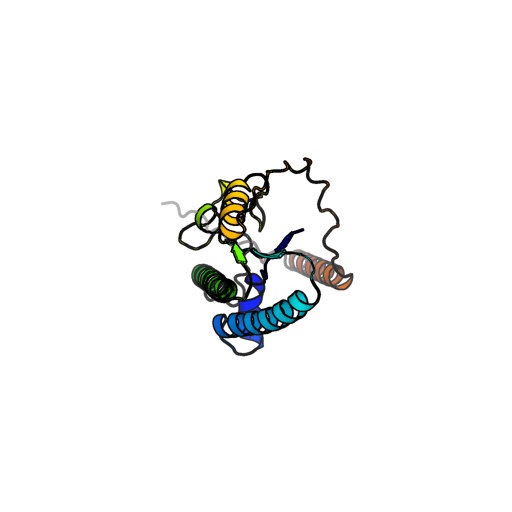 1.00 95.81 79 LYS A N 1
ATOM 608 C CA . LYS A 1 79 ? 5.568 -4.124 -6.048 1.00 95.81 79 LYS A CA 1
ATOM 609 C C . LYS A 1 79 ? 6.497 -3.827 -4.869 1.00 95.81 79 LYS A C 1
ATOM 611 O O . LYS A 1 79 ? 6.063 -3.939 -3.724 1.00 95.81 79 LYS A O 1
ATOM 616 N N . ALA A 1 80 ? 7.742 -3.428 -5.128 1.00 96.88 80 ALA A N 1
ATOM 617 C CA . ALA A 1 80 ? 8.722 -3.122 -4.090 1.00 96.88 80 ALA A CA 1
ATOM 618 C C . ALA A 1 80 ? 8.281 -1.940 -3.210 1.00 96.88 80 ALA A C 1
ATOM 620 O O . ALA A 1 80 ? 8.345 -2.038 -1.985 1.00 96.88 80 ALA A O 1
ATOM 621 N N . ILE A 1 81 ? 7.750 -0.868 -3.811 1.00 97.00 81 ILE A N 1
ATOM 622 C CA . ILE A 1 81 ? 7.156 0.275 -3.104 1.00 97.00 81 ILE A CA 1
ATOM 623 C C . ILE A 1 81 ? 6.007 -0.199 -2.210 1.00 97.00 81 ILE A C 1
ATOM 625 O O . ILE A 1 81 ? 6.006 0.081 -1.012 1.00 97.00 81 ILE A O 1
ATOM 629 N N . ARG A 1 82 ? 5.044 -0.950 -2.765 1.00 96.44 82 ARG A N 1
ATOM 630 C CA . ARG A 1 82 ? 3.901 -1.489 -2.012 1.00 96.44 82 ARG A CA 1
ATOM 631 C C . ARG A 1 82 ? 4.363 -2.335 -0.829 1.00 96.44 82 ARG A C 1
ATOM 633 O O . ARG A 1 82 ? 3.858 -2.176 0.281 1.00 96.44 82 ARG A O 1
ATOM 640 N N . ASP A 1 83 ? 5.281 -3.266 -1.064 1.00 97.25 83 ASP A N 1
ATOM 641 C CA . ASP A 1 83 ? 5.751 -4.196 -0.040 1.00 97.25 83 ASP A CA 1
ATOM 642 C C . ASP A 1 83 ? 6.517 -3.448 1.059 1.00 97.25 83 ASP A C 1
ATOM 644 O O . ASP A 1 83 ? 6.277 -3.694 2.243 1.00 97.25 83 ASP A O 1
ATOM 648 N N . ARG A 1 84 ? 7.344 -2.460 0.686 1.00 97.62 84 ARG A N 1
ATOM 649 C CA . ARG A 1 84 ? 8.042 -1.589 1.636 1.00 97.62 84 ARG A CA 1
ATOM 650 C C . ARG A 1 84 ? 7.072 -0.771 2.480 1.00 97.62 84 ARG A C 1
ATOM 652 O O . ARG A 1 84 ? 7.183 -0.791 3.703 1.00 97.62 84 ARG A O 1
ATOM 659 N N . MET A 1 85 ? 6.120 -0.078 1.858 1.00 97.81 85 MET A N 1
ATOM 660 C CA . MET A 1 85 ? 5.144 0.748 2.573 1.00 97.81 85 MET A CA 1
ATOM 661 C C . MET A 1 85 ? 4.283 -0.094 3.519 1.00 97.81 85 MET A C 1
ATOM 663 O O . MET A 1 85 ? 4.081 0.299 4.662 1.00 97.81 85 MET A O 1
ATOM 667 N N . ASN A 1 86 ? 3.843 -1.283 3.099 1.00 97.88 86 ASN A N 1
ATOM 668 C CA . ASN A 1 86 ? 3.115 -2.200 3.979 1.00 97.88 86 ASN A CA 1
ATOM 669 C C . ASN A 1 86 ? 3.956 -2.665 5.170 1.00 97.88 86 ASN A C 1
ATOM 671 O O . ASN A 1 86 ? 3.464 -2.656 6.295 1.00 97.88 86 ASN A O 1
ATOM 675 N N . ALA A 1 87 ? 5.228 -3.014 4.954 1.00 97.81 87 ALA A N 1
ATOM 676 C CA . ALA A 1 87 ? 6.131 -3.362 6.049 1.00 97.81 87 ALA A CA 1
ATOM 677 C C . ALA A 1 87 ? 6.311 -2.192 7.033 1.00 97.81 87 ALA A C 1
ATOM 679 O O . ALA A 1 87 ? 6.312 -2.400 8.243 1.00 97.81 87 ALA A O 1
ATOM 680 N N . ARG A 1 88 ? 6.405 -0.952 6.531 1.00 97.56 88 ARG A N 1
ATOM 681 C CA . ARG A 1 88 ? 6.460 0.257 7.368 1.00 97.56 88 ARG A CA 1
ATOM 682 C C . ARG A 1 88 ? 5.159 0.475 8.143 1.00 97.56 88 ARG A C 1
ATOM 684 O O . ARG A 1 88 ? 5.226 0.712 9.344 1.00 97.56 88 ARG A O 1
ATOM 691 N N . MET A 1 89 ? 4.001 0.358 7.491 1.00 96.94 89 MET A N 1
ATOM 692 C CA . MET A 1 89 ? 2.684 0.504 8.127 1.00 96.94 89 MET A CA 1
ATOM 693 C C . MET A 1 89 ? 2.422 -0.552 9.206 1.00 96.94 89 MET A C 1
ATOM 695 O O . MET A 1 89 ? 1.838 -0.237 10.239 1.00 96.94 89 MET A O 1
ATOM 699 N N . ALA A 1 90 ? 2.898 -1.783 9.009 1.00 96.94 90 ALA A N 1
ATOM 700 C CA . ALA A 1 90 ? 2.759 -2.865 9.982 1.00 96.94 90 ALA A CA 1
ATOM 701 C C . ALA A 1 90 ? 3.494 -2.604 11.309 1.00 96.94 90 ALA A C 1
ATOM 703 O O . ALA A 1 90 ? 3.124 -3.176 12.331 1.00 96.94 90 ALA A O 1
ATOM 704 N N . MET A 1 91 ? 4.521 -1.747 11.304 1.00 97.06 91 MET A N 1
ATOM 705 C CA . MET A 1 91 ? 5.279 -1.361 12.502 1.00 97.06 91 MET A CA 1
ATOM 706 C C . MET A 1 91 ? 4.713 -0.117 13.203 1.00 97.06 91 MET A C 1
ATOM 708 O O . MET A 1 91 ? 5.264 0.323 14.211 1.00 97.06 91 MET A O 1
ATOM 712 N N . MET A 1 92 ? 3.646 0.484 12.671 1.00 96.31 92 MET A N 1
ATOM 713 C CA . MET A 1 92 ? 3.054 1.694 13.238 1.00 96.31 92 MET A CA 1
ATOM 714 C C . MET A 1 92 ? 2.236 1.380 14.495 1.00 96.31 92 MET A C 1
ATOM 716 O O . MET A 1 92 ? 1.831 0.252 14.757 1.00 96.31 92 MET A O 1
ATOM 720 N N . SER A 1 93 ? 1.951 2.412 15.285 1.00 92.38 93 SER A N 1
ATOM 721 C CA . SER A 1 93 ? 1.353 2.307 16.623 1.00 92.38 93 SER A CA 1
ATOM 722 C C . SER A 1 93 ? -0.164 2.003 16.639 1.00 92.38 93 SER A C 1
ATOM 724 O O . SER A 1 93 ? -0.864 2.372 17.589 1.00 92.38 93 SER A O 1
ATOM 726 N N . VAL A 1 94 ? -0.702 1.378 15.587 1.00 94.62 94 VAL A N 1
ATOM 727 C CA . VAL A 1 94 ? -2.123 1.019 15.411 1.00 94.62 94 VAL A CA 1
ATOM 728 C C . VAL A 1 94 ? -2.246 -0.360 14.761 1.00 94.62 94 VAL A C 1
ATOM 730 O O . VAL A 1 94 ? -1.283 -0.885 14.215 1.00 94.62 94 VAL A O 1
ATOM 733 N N . ALA A 1 95 ? -3.436 -0.959 14.809 1.00 95.94 95 ALA A N 1
ATOM 734 C CA . ALA A 1 95 ? -3.655 -2.265 14.196 1.00 95.94 95 ALA A CA 1
ATOM 735 C C . ALA A 1 95 ? -3.430 -2.210 12.676 1.00 95.94 95 ALA A C 1
ATOM 737 O O . ALA A 1 95 ? -3.950 -1.315 12.011 1.00 95.94 95 ALA A O 1
ATOM 738 N N . PHE A 1 96 ? -2.712 -3.191 12.131 1.00 97.31 96 PHE A N 1
ATOM 739 C CA . PHE A 1 96 ? -2.502 -3.349 10.694 1.00 97.31 96 PHE A CA 1
ATOM 740 C C . PHE A 1 96 ? -3.323 -4.526 10.160 1.00 97.31 96 PHE A C 1
ATOM 742 O O . PHE A 1 96 ? -3.295 -5.624 10.717 1.00 97.31 96 PHE A O 1
ATOM 749 N N . VAL A 1 97 ? -4.074 -4.285 9.090 1.00 97.38 97 VAL A N 1
ATOM 750 C CA . VAL A 1 97 ? -5.022 -5.228 8.495 1.00 97.38 97 VAL A CA 1
ATOM 751 C C . VAL A 1 97 ? -4.503 -5.633 7.123 1.00 97.38 97 VAL A C 1
ATOM 753 O O . VAL A 1 97 ? -4.719 -4.930 6.137 1.00 97.38 97 VAL A O 1
ATOM 756 N N . ASP A 1 98 ? -3.811 -6.770 7.067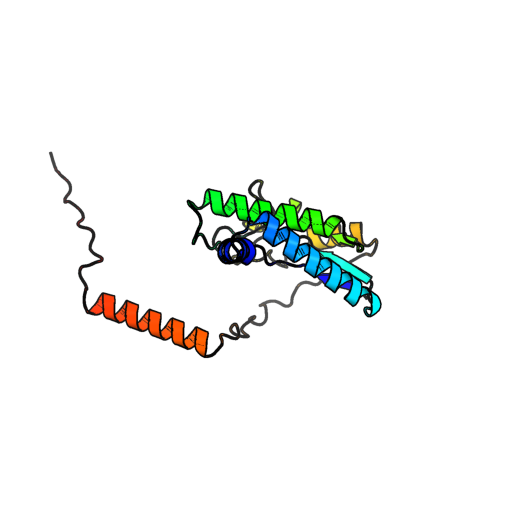 1.00 96.69 98 ASP A N 1
ATOM 757 C CA . ASP A 1 98 ? -3.249 -7.301 5.826 1.00 96.69 98 ASP A CA 1
ATOM 758 C C . ASP A 1 98 ? -4.163 -8.359 5.201 1.00 96.69 98 ASP A C 1
ATOM 760 O O . ASP A 1 98 ? -4.358 -9.442 5.756 1.00 96.69 98 ASP A O 1
ATOM 764 N N . PHE A 1 99 ? -4.707 -8.042 4.030 1.00 96.62 99 PHE A N 1
ATOM 765 C CA . PHE A 1 99 ? -5.558 -8.922 3.228 1.00 96.62 99 PHE A CA 1
ATOM 766 C C . PHE A 1 99 ? -4.975 -9.197 1.833 1.00 96.62 99 PHE A C 1
ATOM 768 O O . PHE A 1 99 ? -5.643 -9.794 0.989 1.00 96.62 99 PHE A O 1
ATOM 775 N N . ARG A 1 100 ? -3.727 -8.789 1.557 1.00 95.75 100 ARG A N 1
ATOM 776 C CA . ARG A 1 100 ? -3.152 -8.817 0.196 1.00 95.75 100 ARG A CA 1
ATOM 777 C C . ARG A 1 100 ? -3.089 -10.211 -0.404 1.00 95.75 100 ARG A C 1
ATOM 779 O O . ARG A 1 100 ? -3.334 -10.355 -1.599 1.00 95.75 100 ARG A O 1
ATOM 786 N N . ALA A 1 101 ? -2.770 -11.217 0.409 1.00 95.94 101 ALA A N 1
ATOM 787 C CA . ALA A 1 101 ? -2.577 -12.592 -0.050 1.00 95.94 101 ALA A CA 1
ATOM 788 C C . ALA A 1 101 ? -3.820 -13.180 -0.740 1.00 95.94 101 ALA A C 1
ATOM 790 O O . ALA A 1 101 ? -3.678 -14.027 -1.612 1.00 95.94 101 ALA A O 1
ATOM 791 N N . ALA A 1 102 ? -5.022 -12.709 -0.393 1.00 97.00 102 ALA A N 1
ATOM 792 C CA . ALA A 1 102 ? -6.263 -13.181 -1.004 1.00 97.00 102 ALA A CA 1
ATOM 793 C C . ALA A 1 102 ? -6.500 -12.628 -2.420 1.00 97.00 102 ALA A C 1
ATOM 795 O O . ALA A 1 102 ? -7.224 -13.240 -3.198 1.00 97.00 102 ALA A O 1
ATOM 796 N N . TYR A 1 103 ? -5.898 -11.482 -2.755 1.00 96.94 103 TYR A N 1
ATOM 797 C CA . TYR A 1 103 ? -6.169 -10.755 -4.002 1.00 96.94 103 TYR A CA 1
ATOM 798 C C . TYR A 1 103 ? -4.954 -10.630 -4.919 1.00 96.94 103 TYR A C 1
ATOM 800 O O . TYR A 1 103 ? -5.089 -10.104 -6.022 1.00 96.94 103 TYR A O 1
ATOM 808 N N . SER A 1 104 ? -3.768 -11.040 -4.465 1.00 96.94 104 SER A N 1
ATOM 809 C CA . SER A 1 104 ? -2.509 -10.788 -5.171 1.00 96.94 104 SER A CA 1
ATOM 810 C C . SER A 1 104 ? -1.984 -12.032 -5.876 1.00 96.94 104 SER A C 1
ATOM 812 O O . SER A 1 104 ? -1.848 -13.088 -5.264 1.00 96.94 104 SER A O 1
ATOM 814 N N . ASN A 1 105 ? -1.569 -11.864 -7.126 1.00 96.62 105 ASN A N 1
ATOM 815 C CA . ASN A 1 105 ? -0.645 -12.767 -7.801 1.00 96.62 105 ASN A CA 1
ATOM 816 C C . ASN A 1 105 ? 0.780 -12.636 -7.210 1.00 96.62 105 ASN A C 1
ATOM 818 O O . ASN A 1 105 ? 1.074 -11.657 -6.509 1.00 96.62 105 ASN A O 1
ATOM 822 N N . PRO A 1 106 ? 1.707 -13.570 -7.515 1.00 94.50 106 PRO A N 1
ATOM 823 C CA . PRO A 1 106 ? 3.092 -13.514 -7.026 1.00 94.50 106 PRO A CA 1
ATOM 824 C C . PRO A 1 106 ? 3.860 -12.233 -7.398 1.00 94.50 106 PRO A C 1
ATOM 826 O O . PRO A 1 106 ? 4.679 -11.745 -6.616 1.00 94.50 106 PRO A O 1
ATOM 829 N N . ASP A 1 107 ? 3.564 -11.644 -8.559 1.00 92.62 107 ASP A N 1
ATOM 830 C CA . ASP A 1 107 ? 4.137 -10.372 -9.027 1.00 92.62 107 ASP A CA 1
ATOM 831 C C . ASP A 1 107 ? 3.524 -9.137 -8.335 1.00 92.62 107 ASP A C 1
ATOM 833 O O . ASP A 1 107 ? 3.906 -8.001 -8.605 1.00 92.62 107 ASP A O 1
ATOM 837 N N . GLY A 1 108 ? 2.578 -9.343 -7.415 1.00 93.31 108 GLY A N 1
ATOM 838 C CA . GLY A 1 108 ? 1.870 -8.288 -6.703 1.00 93.31 108 GLY A CA 1
ATOM 839 C C . GLY A 1 108 ? 0.712 -7.653 -7.476 1.00 93.31 108 GLY A C 1
ATOM 840 O O . GLY A 1 108 ? 0.078 -6.736 -6.942 1.00 93.31 108 GLY A O 1
ATOM 841 N N . SER A 1 109 ? 0.411 -8.135 -8.682 1.00 95.31 109 SER A N 1
ATOM 842 C CA . SER A 1 109 ? -0.767 -7.714 -9.434 1.00 95.31 109 SER A CA 1
ATOM 843 C C . SER A 1 109 ? -2.054 -8.293 -8.850 1.00 95.31 109 SER A C 1
ATOM 845 O O . SER A 1 109 ? -2.028 -9.264 -8.093 1.00 95.31 109 SER A O 1
ATOM 847 N N . ILE A 1 110 ? -3.192 -7.687 -9.182 1.00 95.94 110 ILE A N 1
ATOM 848 C CA . ILE A 1 110 ? -4.503 -8.177 -8.757 1.00 95.94 110 ILE A CA 1
ATOM 849 C C . ILE A 1 110 ? -4.881 -9.439 -9.538 1.00 95.94 110 ILE A C 1
ATOM 851 O O . ILE A 1 110 ? -4.698 -9.514 -10.754 1.00 95.94 110 ILE A O 1
ATOM 855 N N . ILE A 1 111 ? -5.439 -10.428 -8.844 1.00 95.81 111 ILE A N 1
ATOM 856 C CA . ILE A 1 111 ? -6.067 -11.591 -9.473 1.00 95.81 111 ILE A CA 1
ATOM 857 C C . ILE A 1 111 ? -7.299 -11.094 -10.257 1.00 95.81 111 ILE A C 1
ATOM 859 O O . ILE A 1 111 ? -8.181 -10.477 -9.652 1.00 95.81 111 ILE A O 1
ATOM 863 N N . PRO A 1 112 ? -7.412 -11.365 -11.572 1.00 92.44 112 PRO A N 1
ATOM 864 C CA . PRO A 1 112 ? -8.441 -10.753 -12.418 1.00 92.44 112 PRO A CA 1
ATOM 865 C C . PRO A 1 112 ? -9.883 -10.941 -11.932 1.00 92.44 112 PRO A C 1
ATOM 867 O O . PRO A 1 112 ? -10.680 -10.013 -12.024 1.00 92.44 112 PRO A O 1
ATOM 870 N N . SER A 1 113 ? -10.214 -12.103 -11.362 1.00 93.25 113 SER A N 1
ATOM 871 C CA . SER A 1 113 ? -11.560 -12.398 -10.849 1.00 93.25 113 SER A CA 1
ATOM 872 C C . SER A 1 113 ? -11.972 -11.551 -9.643 1.00 93.25 113 SER A C 1
ATOM 874 O O . SER A 1 113 ? -13.150 -11.520 -9.312 1.00 93.25 113 SER A O 1
ATOM 876 N N . PHE A 1 114 ? -11.024 -10.886 -8.979 1.00 92.88 114 PHE A N 1
ATOM 877 C CA . PHE A 1 114 ? -11.276 -10.018 -7.830 1.00 92.88 114 PHE A CA 1
ATOM 878 C C . PHE A 1 114 ? -11.183 -8.525 -8.171 1.00 92.88 114 PHE A C 1
ATOM 880 O O . PHE A 1 114 ? -11.266 -7.692 -7.271 1.00 92.88 114 PHE A O 1
ATOM 887 N N . SER A 1 115 ? -10.997 -8.164 -9.444 1.00 89.00 115 SER A N 1
ATOM 888 C CA . SER A 1 115 ? -10.946 -6.769 -9.889 1.00 89.00 115 SER A CA 1
ATOM 889 C C . SER A 1 115 ? -12.332 -6.244 -10.261 1.00 89.00 115 SER A C 1
ATOM 891 O O . SER A 1 115 ? -13.139 -6.953 -10.855 1.00 89.00 115 SER A O 1
ATOM 893 N N . ASP A 1 116 ? -12.570 -4.954 -10.016 1.00 85.25 116 ASP A N 1
ATOM 894 C CA . ASP A 1 116 ? -13.726 -4.219 -10.548 1.00 85.25 116 ASP A CA 1
ATOM 895 C C . ASP A 1 116 ? -13.589 -3.867 -12.050 1.00 85.25 116 ASP A C 1
ATOM 897 O O . ASP A 1 116 ? -14.362 -3.068 -12.581 1.00 85.25 116 ASP A O 1
ATOM 901 N N . ASN A 1 117 ? -12.606 -4.459 -12.743 1.00 82.44 117 ASN A N 1
ATOM 902 C CA . ASN A 1 117 ? -12.126 -4.088 -14.080 1.00 82.44 117 ASN A CA 1
ATOM 903 C C . ASN A 1 117 ? -11.561 -2.662 -14.164 1.00 82.44 117 ASN A C 1
ATOM 905 O O . ASN A 1 117 ? -11.485 -2.081 -15.246 1.00 82.44 117 ASN A O 1
ATOM 909 N N . ASN A 1 118 ? -11.155 -2.099 -13.031 1.00 84.50 118 ASN A N 1
ATOM 910 C CA . ASN A 1 118 ? -10.475 -0.822 -12.915 1.00 84.50 118 ASN A CA 1
ATOM 911 C C . ASN A 1 118 ? -9.288 -0.979 -11.944 1.00 84.50 118 ASN A C 1
ATOM 913 O O . ASN A 1 118 ? -8.683 -2.047 -11.840 1.00 84.50 118 ASN A O 1
ATOM 917 N N . VAL A 1 119 ? -8.895 0.086 -11.251 1.00 81.94 119 VAL A N 1
ATOM 918 C CA . VAL A 1 119 ? -7.748 0.082 -10.334 1.00 81.94 119 VAL A CA 1
ATOM 919 C C . VAL A 1 119 ? -8.033 -0.559 -8.968 1.00 81.94 119 VAL A C 1
ATOM 921 O O . VAL A 1 119 ? -7.112 -0.615 -8.153 1.00 81.94 119 VAL A O 1
ATOM 924 N N . HIS A 1 120 ? -9.255 -1.039 -8.700 1.00 86.25 120 HIS A N 1
ATOM 925 C CA . HIS A 1 120 ? -9.669 -1.484 -7.367 1.00 86.25 120 HIS A CA 1
ATOM 926 C C . HIS A 1 120 ? -9.954 -2.991 -7.283 1.00 86.25 120 HIS A C 1
ATOM 928 O O . HIS A 1 120 ? -10.143 -3.696 -8.280 1.00 86.25 120 HIS A O 1
ATOM 934 N N . ILE A 1 121 ? -10.007 -3.470 -6.038 1.00 89.56 121 ILE A N 1
ATOM 935 C CA . ILE A 1 121 ? -10.640 -4.743 -5.689 1.00 89.56 121 ILE A CA 1
ATOM 936 C C . ILE A 1 121 ? -12.154 -4.546 -5.775 1.00 89.56 121 ILE A C 1
ATOM 938 O O . ILE A 1 121 ? -12.683 -3.537 -5.306 1.00 89.56 121 ILE A O 1
ATOM 942 N N . ASP A 1 122 ? -12.847 -5.519 -6.349 1.00 88.56 122 ASP A N 1
ATOM 943 C CA . ASP A 1 122 ? -14.300 -5.531 -6.393 1.00 88.56 122 ASP A CA 1
ATOM 944 C C . ASP A 1 122 ? -14.884 -5.596 -4.966 1.00 88.56 122 ASP A C 1
ATOM 946 O O . ASP A 1 122 ? -14.616 -6.554 -4.232 1.00 88.56 122 ASP A O 1
ATOM 950 N N . PRO A 1 123 ? -15.713 -4.621 -4.547 1.00 86.44 123 PRO A N 1
ATOM 951 C CA . PRO A 1 123 ? -16.266 -4.583 -3.193 1.00 86.44 123 PRO A CA 1
ATOM 952 C C . PRO A 1 123 ? -17.163 -5.785 -2.856 1.00 86.44 123 PRO A C 1
ATOM 954 O O . PRO A 1 123 ? -17.382 -6.070 -1.674 1.00 86.44 123 PRO A O 1
ATOM 957 N N . ARG A 1 124 ? -17.666 -6.508 -3.868 1.00 85.62 124 ARG A N 1
ATOM 958 C CA . ARG A 1 124 ? -18.444 -7.747 -3.697 1.00 85.62 124 ARG A CA 1
ATOM 959 C C . ARG A 1 124 ? -17.616 -8.897 -3.133 1.00 85.62 124 ARG A C 1
ATOM 961 O O . ARG A 1 124 ? -18.197 -9.845 -2.627 1.00 85.62 124 ARG A O 1
ATOM 968 N N . HIS A 1 125 ? -16.292 -8.804 -3.207 1.00 89.81 125 HIS A N 1
ATOM 969 C CA . HIS A 1 125 ? -15.354 -9.797 -2.698 1.00 89.81 125 HIS A CA 1
ATOM 970 C C . HIS A 1 125 ? -14.624 -9.273 -1.464 1.00 89.81 125 HIS A C 1
ATOM 972 O O . HIS A 1 125 ? -13.402 -9.297 -1.407 1.00 89.81 125 HIS A O 1
ATOM 978 N N . SER A 1 126 ? -15.354 -8.733 -0.489 1.00 89.94 126 SER A N 1
ATOM 979 C CA . SER A 1 126 ? -14.764 -8.114 0.707 1.00 89.94 126 SER A CA 1
ATOM 980 C C . SER A 1 126 ? -14.611 -9.074 1.889 1.00 89.94 126 SER A C 1
ATOM 982 O O . SER A 1 126 ? -14.047 -8.688 2.915 1.00 89.94 126 SER A O 1
ATOM 984 N N . GLU A 1 127 ? -15.032 -10.334 1.766 1.00 92.38 127 GLU A N 1
ATOM 985 C CA . GLU A 1 127 ? -14.914 -11.350 2.816 1.00 92.38 127 GLU A CA 1
ATOM 986 C C . GLU A 1 127 ? -13.475 -11.503 3.338 1.00 92.38 127 GLU A C 1
ATOM 988 O O . GLU A 1 127 ? -13.300 -11.493 4.562 1.00 92.38 127 GLU A O 1
ATOM 993 N N . PRO A 1 128 ? -12.423 -11.551 2.491 1.00 94.50 128 PRO A N 1
ATOM 994 C CA . PRO A 1 128 ? -11.050 -11.573 2.993 1.00 94.50 128 PRO A CA 1
ATOM 995 C C . PRO A 1 128 ? -10.658 -10.313 3.780 1.00 94.50 128 PRO A C 1
ATOM 997 O O . PRO A 1 128 ? -9.900 -10.414 4.746 1.00 94.50 128 PRO A O 1
ATOM 1000 N N . VAL A 1 129 ? -11.196 -9.135 3.426 1.00 93.75 129 VAL A N 1
ATOM 1001 C CA . VAL A 1 129 ? -10.976 -7.899 4.203 1.00 93.75 129 VAL A CA 1
ATOM 1002 C C . VAL A 1 129 ? -11.641 -8.014 5.570 1.00 93.75 129 VAL A C 1
ATOM 1004 O O . VAL A 1 129 ? -11.010 -7.721 6.584 1.00 93.75 129 VAL A O 1
ATOM 1007 N N . LEU A 1 130 ? -12.893 -8.479 5.621 1.00 92.94 130 LEU A N 1
ATOM 1008 C CA . LEU A 1 130 ? -13.636 -8.653 6.872 1.00 92.94 130 LEU A CA 1
ATOM 1009 C C . LEU A 1 130 ? -12.957 -9.669 7.797 1.00 92.94 130 LEU A C 1
ATOM 1011 O O . LEU A 1 130 ? -12.837 -9.416 8.996 1.00 92.94 130 LEU A O 1
ATOM 1015 N N . ALA A 1 131 ? -12.458 -10.779 7.247 1.00 93.69 131 ALA A N 1
ATOM 1016 C CA . ALA A 1 131 ? -11.719 -11.788 8.000 1.00 93.69 131 ALA A CA 1
ATOM 1017 C C . ALA A 1 131 ? -10.409 -11.225 8.580 1.00 93.69 131 ALA A C 1
ATOM 1019 O O . ALA A 1 131 ? -10.123 -11.413 9.767 1.00 93.69 131 ALA A O 1
ATOM 1020 N N . ALA A 1 132 ? -9.636 -10.485 7.777 1.00 95.06 132 ALA A N 1
ATOM 1021 C CA . ALA A 1 132 ? -8.417 -9.823 8.239 1.00 95.06 132 ALA A CA 1
ATOM 1022 C C . ALA A 1 132 ? -8.717 -8.762 9.310 1.00 95.06 132 ALA A C 1
ATOM 1024 O O . ALA A 1 132 ? -8.017 -8.680 10.322 1.00 95.06 132 ALA A O 1
ATOM 1025 N N . LEU A 1 133 ? -9.788 -7.985 9.130 1.00 93.81 133 LEU A N 1
ATOM 1026 C CA . LEU A 1 133 ? -10.206 -6.950 10.069 1.00 93.81 133 LEU A CA 1
ATOM 1027 C C . LEU A 1 133 ? -10.659 -7.557 11.400 1.00 93.81 133 LEU A C 1
ATOM 1029 O O . LEU A 1 133 ? -10.240 -7.097 12.460 1.00 93.81 133 LEU A O 1
ATOM 1033 N N . GLN A 1 134 ? -11.453 -8.630 11.364 1.00 93.19 134 GLN A N 1
ATOM 1034 C CA . GLN A 1 134 ? -11.845 -9.367 12.563 1.00 93.19 134 GLN A CA 1
ATOM 1035 C C . GLN A 1 134 ? -10.626 -9.940 13.291 1.00 93.19 134 GLN A C 1
ATOM 1037 O O . GLN A 1 134 ? -10.563 -9.850 14.515 1.00 93.19 134 GLN A O 1
ATOM 1042 N N . LYS A 1 135 ? -9.636 -10.473 12.565 1.00 93.19 135 LYS A N 1
ATOM 1043 C CA . LYS A 1 135 ? -8.388 -10.974 13.156 1.00 93.19 135 LYS A CA 1
ATOM 1044 C C . LYS A 1 135 ? -7.577 -9.863 13.832 1.00 93.19 135 LYS A C 1
ATOM 1046 O O . LYS A 1 135 ? -7.086 -10.062 14.937 1.00 93.19 135 LYS A O 1
ATOM 1051 N N . ALA A 1 136 ? -7.444 -8.705 13.189 1.00 92.12 136 ALA A N 1
ATOM 1052 C CA . ALA A 1 136 ? -6.648 -7.589 13.704 1.00 92.12 136 ALA A CA 1
ATOM 1053 C C . ALA A 1 136 ? -7.340 -6.832 14.852 1.00 92.12 136 ALA A C 1
ATOM 1055 O O . ALA A 1 136 ? -6.684 -6.307 15.753 1.00 92.12 136 ALA A O 1
ATOM 1056 N N . ILE A 1 137 ? -8.673 -6.747 14.819 1.00 90.69 137 ILE A N 1
ATOM 1057 C CA . ILE A 1 137 ? -9.455 -5.903 15.730 1.00 90.69 137 ILE A CA 1
ATOM 1058 C C . ILE A 1 137 ? -10.152 -6.718 16.828 1.00 90.69 137 ILE A C 1
ATOM 1060 O O . ILE A 1 137 ? -10.403 -6.193 17.913 1.00 90.69 137 ILE A O 1
ATOM 1064 N N . GLY A 1 138 ? -10.434 -7.999 16.602 1.00 86.81 138 GLY A N 1
ATOM 1065 C CA . GLY A 1 138 ? -11.168 -8.854 17.541 1.00 86.81 138 GLY A CA 1
ATOM 1066 C C . GLY A 1 138 ? -12.674 -8.570 17.590 1.00 86.81 138 GLY A C 1
ATOM 1067 O O . GLY A 1 138 ? -13.370 -9.071 18.468 1.00 86.81 138 GLY A O 1
ATOM 1068 N N . SER A 1 139 ? -13.194 -7.761 16.666 1.00 84.75 139 SER A N 1
ATOM 1069 C CA . SER A 1 139 ? -14.623 -7.452 16.546 1.00 84.75 139 SER A CA 1
ATOM 1070 C C . SER A 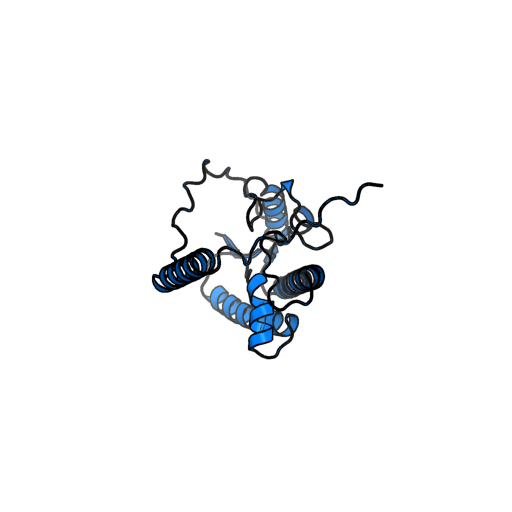1 139 ? -15.222 -8.183 15.348 1.00 84.75 139 SER A C 1
ATOM 1072 O O . SER A 1 139 ? -14.556 -8.354 14.330 1.00 84.75 139 SER A O 1
ATOM 1074 N N . ARG A 1 140 ? -16.484 -8.612 15.454 1.00 83.69 140 ARG A N 1
ATOM 1075 C CA . ARG A 1 140 ? -17.210 -9.192 14.318 1.00 83.69 140 ARG A CA 1
ATOM 1076 C C . ARG A 1 140 ? -17.682 -8.077 13.392 1.00 83.69 140 ARG A C 1
ATOM 1078 O O . ARG A 1 140 ? -18.330 -7.135 13.844 1.00 83.69 140 ARG A O 1
ATOM 1085 N N . PHE A 1 141 ? -17.387 -8.220 12.108 1.00 84.50 141 PHE A N 1
ATOM 1086 C CA . PHE A 1 141 ? -17.879 -7.344 11.052 1.00 84.50 141 PHE A CA 1
ATOM 1087 C C . PHE A 1 141 ? -18.780 -8.158 10.129 1.00 84.50 141 PHE A C 1
ATOM 1089 O O . PHE A 1 141 ? -18.560 -9.352 9.940 1.00 84.50 141 PHE A O 1
ATOM 1096 N N . SER A 1 142 ? -19.814 -7.525 9.585 1.00 80.31 142 SER A N 1
ATOM 1097 C CA . SER A 1 142 ? -20.716 -8.153 8.621 1.00 80.31 142 SER A CA 1
ATOM 1098 C C . SER A 1 142 ? -20.600 -7.448 7.282 1.00 80.31 142 SER A C 1
ATOM 1100 O O . SER A 1 142 ? -20.385 -6.235 7.216 1.00 80.31 142 SER A O 1
ATOM 1102 N N . LEU A 1 143 ? -20.733 -8.228 6.214 1.00 78.88 143 LEU A N 1
ATOM 1103 C CA . LEU A 1 143 ? -20.828 -7.688 4.874 1.00 78.88 143 LEU A CA 1
ATOM 1104 C C . LEU A 1 143 ? -22.156 -6.952 4.734 1.00 78.88 143 LEU A C 1
ATOM 1106 O O . LEU A 1 143 ? -23.224 -7.519 4.966 1.00 78.88 143 LEU A O 1
ATOM 1110 N N . ARG A 1 144 ? -22.086 -5.705 4.284 1.00 75.19 144 ARG A N 1
ATOM 1111 C CA . ARG A 1 144 ? -23.235 -5.025 3.708 1.00 75.19 144 ARG A CA 1
ATOM 1112 C C . ARG A 1 144 ? -23.056 -5.052 2.200 1.00 75.19 144 ARG A C 1
ATOM 1114 O O . ARG A 1 144 ? -22.131 -4.421 1.697 1.00 75.19 144 ARG A O 1
ATOM 1121 N N . GLN A 1 145 ? -23.929 -5.777 1.501 1.00 69.19 145 GLN A N 1
ATOM 1122 C CA . GLN A 1 145 ? -23.967 -5.725 0.041 1.00 69.19 145 GLN A CA 1
ATOM 1123 C C . GLN A 1 145 ? -24.135 -4.257 -0.385 1.00 69.19 145 GLN A C 1
ATOM 1125 O O . GLN A 1 145 ? -25.035 -3.583 0.139 1.00 69.19 145 GLN A O 1
ATOM 1130 N N . PRO A 1 146 ? -23.259 -3.724 -1.254 1.00 66.06 146 PRO A N 1
ATOM 1131 C CA . PRO A 1 146 ? -23.409 -2.358 -1.725 1.00 66.06 146 PRO A CA 1
ATOM 1132 C C . PRO A 1 146 ? -24.739 -2.239 -2.488 1.00 66.06 146 PRO A C 1
ATOM 1134 O O . PRO A 1 146 ? -25.104 -3.177 -3.203 1.00 66.06 146 PRO A O 1
ATOM 1137 N N . PRO A 1 147 ? -25.487 -1.128 -2.354 1.00 63.53 147 PRO A N 1
ATOM 1138 C CA . PRO A 1 147 ? -26.615 -0.882 -3.247 1.00 63.53 147 PRO A CA 1
ATOM 1139 C C . PRO A 1 147 ? -26.087 -0.883 -4.692 1.00 63.53 147 PRO A C 1
ATOM 1141 O O . PRO A 1 147 ? -25.132 -0.169 -4.995 1.00 63.53 147 PRO A O 1
ATOM 1144 N N . TRP A 1 148 ? -26.646 -1.754 -5.542 1.00 54.25 148 TRP A N 1
ATOM 1145 C CA . TRP A 1 148 ? -26.274 -1.888 -6.955 1.00 54.25 148 TRP A CA 1
ATOM 1146 C C . TRP A 1 148 ? -27.438 -1.434 -7.864 1.00 54.25 148 TRP A C 1
ATOM 1148 O O . TRP A 1 148 ? -28.585 -1.736 -7.524 1.00 54.25 148 TRP A O 1
ATOM 1158 N N . PRO A 1 149 ? -27.200 -0.781 -9.025 1.00 54.62 149 PRO A N 1
ATOM 1159 C CA . PRO A 1 149 ? -25.901 -0.345 -9.553 1.00 54.62 149 PRO A CA 1
ATOM 1160 C C . PRO A 1 149 ? -25.202 0.575 -8.557 1.00 54.62 149 PRO A C 1
ATOM 1162 O O . PRO A 1 149 ? -25.894 1.164 -7.725 1.00 54.62 149 PRO A O 1
ATOM 1165 N N . PRO A 1 150 ? -23.860 0.685 -8.581 1.00 52.69 150 PRO A N 1
ATOM 1166 C CA . PRO A 1 150 ? -23.255 1.774 -7.851 1.00 52.69 150 PRO A CA 1
ATOM 1167 C C . PRO A 1 150 ? -23.951 2.992 -8.444 1.00 52.69 150 PRO A C 1
ATOM 1169 O O . PRO A 1 150 ? -23.932 3.150 -9.674 1.00 52.69 150 PRO A O 1
ATOM 1172 N N . ASP A 1 151 ? -24.638 3.790 -7.618 1.00 46.81 151 ASP A N 1
ATOM 1173 C CA . ASP A 1 151 ? -24.956 5.154 -8.022 1.00 46.81 151 ASP A CA 1
ATOM 1174 C C . ASP A 1 151 ? -23.679 5.631 -8.660 1.00 46.81 151 ASP A C 1
ATOM 1176 O O . ASP A 1 151 ? -22.617 5.509 -8.033 1.00 46.81 151 ASP A O 1
ATOM 1180 N N . SER A 1 152 ? -23.755 5.944 -9.957 1.00 45.91 152 SER A N 1
ATOM 1181 C CA . SER A 1 152 ? -22.558 6.174 -10.739 1.00 45.91 152 SER A CA 1
ATOM 1182 C C . SER A 1 152 ? -21.669 7.037 -9.864 1.00 45.91 152 SER A C 1
ATOM 1184 O O . SER A 1 152 ? -22.127 8.092 -9.415 1.00 45.91 152 SER A O 1
ATOM 1186 N N . LEU A 1 153 ? -20.429 6.622 -9.598 1.00 45.84 153 LEU A N 1
ATOM 1187 C CA . LEU A 1 153 ? -19.421 7.513 -9.021 1.00 45.84 153 LEU A CA 1
ATOM 1188 C C . LEU A 1 153 ? -19.108 8.650 -10.030 1.00 45.84 153 LEU A C 1
ATOM 1190 O O . LEU A 1 153 ? -17.980 9.096 -10.164 1.00 45.84 153 LEU A O 1
ATOM 1194 N N . ALA A 1 154 ? -20.112 9.096 -10.795 1.00 41.59 154 ALA A N 1
ATOM 1195 C CA . ALA A 1 154 ? -20.192 10.228 -11.677 1.00 41.59 154 ALA A CA 1
ATOM 1196 C C . ALA A 1 154 ? -20.483 11.513 -10.894 1.00 41.59 154 ALA A C 1
ATOM 1198 O O . ALA A 1 154 ? -21.013 12.468 -11.462 1.00 41.59 154 ALA A O 1
ATOM 1199 N N . GLU A 1 155 ? -19.915 11.656 -9.697 1.00 39.94 155 GLU A N 1
ATOM 1200 C CA . GLU A 1 155 ? -19.005 12.789 -9.633 1.00 39.94 155 GLU A CA 1
ATOM 1201 C C . GLU A 1 155 ? -17.907 12.504 -10.657 1.00 39.94 155 GLU A C 1
ATOM 1203 O O . GLU A 1 155 ? -16.890 11.879 -10.367 1.00 39.94 155 GLU A O 1
ATOM 1208 N N . LYS A 1 156 ? -18.158 12.914 -11.916 1.00 43.78 156 LYS A N 1
ATOM 1209 C CA . LYS A 1 156 ? -17.116 13.000 -12.944 1.00 43.78 156 LYS A CA 1
ATOM 1210 C C . LYS A 1 156 ? -15.905 13.543 -12.198 1.00 43.78 156 LYS A C 1
ATOM 1212 O O . LYS A 1 156 ? -16.094 14.593 -11.574 1.00 43.78 156 LYS A O 1
ATOM 1217 N N . PRO A 1 157 ? -14.733 12.867 -12.214 1.00 47.91 157 PRO A N 1
ATOM 1218 C CA . PRO A 1 157 ? -13.597 13.288 -11.404 1.00 47.91 157 PRO A CA 1
ATOM 1219 C C . PRO A 1 157 ? -13.495 14.790 -11.565 1.00 47.91 157 PRO A C 1
ATOM 1221 O O . PRO A 1 157 ? -13.582 15.232 -12.718 1.00 47.91 157 PRO A O 1
ATOM 1224 N N . CYS A 1 158 ? -13.451 15.554 -10.466 1.00 46.75 158 CYS A N 1
ATOM 1225 C CA . CYS A 1 158 ? -13.380 17.009 -10.528 1.00 46.75 158 CYS A CA 1
ATOM 1226 C C . CYS A 1 158 ? -12.097 17.362 -11.286 1.00 46.75 158 CYS A C 1
ATOM 1228 O O . CYS A 1 158 ? -11.000 17.498 -10.745 1.00 46.75 158 CYS A O 1
ATOM 1230 N N . GLN A 1 159 ? -12.203 17.371 -12.610 1.00 47.53 159 GLN A N 1
ATOM 1231 C CA . GLN A 1 159 ? -11.131 17.704 -13.499 1.00 47.53 159 GLN A CA 1
ATOM 1232 C C . GLN A 1 159 ? -11.128 19.202 -13.419 1.00 47.53 159 GLN A C 1
ATOM 1234 O O . GLN A 1 159 ? -12.047 19.846 -13.935 1.00 47.53 159 GLN A O 1
ATOM 1239 N N . SER A 1 160 ? -10.107 19.730 -12.746 1.00 58.47 160 SER A N 1
ATOM 1240 C CA . SER A 1 160 ? -9.880 21.162 -12.725 1.00 58.47 160 SER A CA 1
ATOM 1241 C C . SER A 1 160 ? -10.071 21.702 -14.148 1.00 58.47 160 SER A C 1
ATOM 1243 O O . SER A 1 160 ? -9.680 21.024 -15.117 1.00 58.47 160 SER A O 1
ATOM 1245 N N . PRO A 1 161 ? -10.665 22.896 -14.313 1.00 69.50 161 PRO A N 1
ATOM 1246 C CA . PRO A 1 161 ? -10.859 23.508 -15.629 1.00 69.50 161 PRO A CA 1
ATOM 1247 C C . PRO A 1 161 ? -9.588 23.437 -16.487 1.00 69.50 161 PRO A C 1
ATOM 1249 O O . PRO A 1 161 ? -9.635 23.224 -17.698 1.00 69.50 161 PRO A O 1
ATOM 1252 N N . TRP A 1 162 ? -8.434 23.473 -15.817 1.00 68.38 162 TRP A N 1
ATOM 1253 C CA . TRP A 1 162 ? -7.120 23.362 -16.416 1.00 68.38 162 TRP A CA 1
ATOM 1254 C C . TRP A 1 162 ? -6.741 21.980 -16.957 1.00 68.38 162 TRP A C 1
ATOM 1256 O O . TRP A 1 162 ? -6.217 21.882 -18.070 1.00 68.38 162 TRP A O 1
ATOM 1266 N N . LYS A 1 163 ? -7.071 20.889 -16.253 1.00 69.19 163 LYS A N 1
ATOM 1267 C CA . LYS A 1 163 ? -6.922 19.528 -16.802 1.00 69.19 163 LYS A CA 1
ATOM 1268 C C . LYS A 1 163 ? -7.827 19.315 -18.021 1.00 69.19 163 LYS A C 1
ATOM 1270 O O . LYS A 1 163 ? -7.368 18.747 -19.014 1.00 69.19 163 LYS A O 1
ATOM 1275 N N . ARG A 1 164 ? -9.071 19.815 -17.986 1.00 68.44 164 ARG A N 1
ATOM 1276 C CA . ARG A 1 164 ? -10.000 19.764 -19.134 1.00 68.44 164 ARG A CA 1
ATOM 1277 C C . ARG A 1 164 ? -9.453 20.520 -20.341 1.00 68.44 164 ARG A C 1
ATOM 1279 O O . ARG A 1 164 ? -9.414 19.964 -21.438 1.00 68.44 164 ARG A O 1
ATOM 1286 N N . PHE A 1 165 ? -8.968 21.741 -20.128 1.00 74.81 165 PHE A N 1
ATOM 1287 C CA . PHE A 1 165 ? -8.383 22.552 -21.190 1.00 74.81 165 PHE A CA 1
ATOM 1288 C C . PHE A 1 165 ? -7.151 21.889 -21.813 1.00 74.81 165 PHE A C 1
ATOM 1290 O O . PHE A 1 165 ? -7.107 21.717 -23.029 1.00 74.81 165 PHE A O 1
ATOM 1297 N N . ARG A 1 166 ? -6.175 21.435 -21.010 1.00 76.62 166 ARG A N 1
ATOM 1298 C CA . ARG A 1 166 ? -4.963 20.780 -21.543 1.00 76.62 166 ARG A CA 1
ATOM 1299 C C . ARG A 1 166 ? -5.297 19.541 -22.372 1.00 76.62 166 ARG A C 1
ATOM 1301 O O . ARG A 1 166 ? -4.663 19.307 -23.400 1.00 76.62 166 ARG A O 1
ATOM 1308 N N . ARG A 1 167 ? -6.304 18.763 -21.961 1.00 71.19 167 ARG A N 1
ATOM 1309 C CA . ARG A 1 167 ? -6.764 17.586 -22.711 1.00 71.19 167 ARG A CA 1
ATOM 1310 C C . ARG A 1 167 ? -7.436 17.979 -24.028 1.00 71.19 167 ARG A C 1
ATOM 1312 O O . ARG A 1 167 ? -7.138 17.367 -25.049 1.00 71.19 167 ARG A O 1
ATOM 1319 N N . ALA A 1 168 ? -8.266 19.023 -24.023 1.00 72.75 168 ALA A N 1
ATOM 1320 C CA . ALA A 1 168 ? -8.890 19.564 -25.230 1.00 72.75 168 ALA A CA 1
ATOM 1321 C C . ALA A 1 168 ? -7.853 20.128 -26.217 1.00 72.75 168 ALA A C 1
ATOM 1323 O O . ALA A 1 168 ? -7.947 19.870 -27.415 1.00 72.75 168 ALA A O 1
ATOM 1324 N N . VAL A 1 169 ? -6.826 20.826 -25.722 1.00 74.12 169 VAL A N 1
ATOM 1325 C CA . VAL A 1 169 ? -5.709 21.312 -26.544 1.00 74.12 169 VAL A CA 1
ATOM 1326 C C . VAL A 1 169 ? -4.917 20.144 -27.122 1.00 74.12 169 VAL A C 1
ATOM 1328 O O . VAL A 1 169 ? -4.724 20.102 -28.330 1.00 74.12 169 VAL A O 1
ATOM 1331 N N . ARG A 1 170 ? -4.527 19.145 -26.316 1.00 71.12 170 ARG A N 1
ATOM 1332 C CA . ARG A 1 170 ? -3.842 17.942 -26.829 1.00 71.12 170 ARG A CA 1
ATOM 1333 C C . ARG A 1 170 ? -4.673 17.207 -27.880 1.00 71.12 170 ARG A C 1
ATOM 1335 O O . ARG A 1 170 ? -4.116 16.785 -28.887 1.00 71.12 170 ARG A O 1
ATOM 1342 N N . ALA A 1 171 ? -5.982 17.071 -27.676 1.00 67.56 171 ALA A N 1
ATOM 1343 C CA . ALA A 1 171 ? -6.875 16.437 -28.643 1.00 67.56 171 ALA A CA 1
ATOM 1344 C C . ALA A 1 171 ? -6.975 17.243 -29.948 1.00 67.56 171 ALA A C 1
ATOM 1346 O O . ALA A 1 171 ? -6.897 16.657 -31.025 1.00 67.56 171 ALA A O 1
ATOM 1347 N N . LYS A 1 172 ? -7.071 18.579 -29.867 1.00 71.31 172 LYS A N 1
ATOM 1348 C CA . LYS A 1 172 ? -7.056 19.462 -31.043 1.00 71.31 172 LYS A CA 1
ATOM 1349 C C . LYS A 1 172 ? -5.719 19.433 -31.777 1.00 71.31 172 LYS A C 1
ATOM 1351 O O . LYS A 1 172 ? -5.725 19.346 -32.996 1.00 71.31 172 LYS A O 1
ATOM 1356 N N . VAL A 1 173 ? -4.595 19.455 -31.062 1.00 70.69 173 VAL A N 1
ATOM 1357 C CA . VAL A 1 173 ? -3.252 19.366 -31.655 1.00 70.69 173 VAL A CA 1
ATOM 1358 C C . VAL A 1 173 ? -3.067 18.017 -32.336 1.00 70.69 173 VAL A C 1
ATOM 1360 O O . VAL A 1 173 ? -2.653 17.984 -33.486 1.00 70.69 173 VAL A O 1
ATOM 1363 N N . LYS A 1 174 ? -3.446 16.911 -31.683 1.00 60.72 174 LYS A N 1
ATOM 1364 C CA . LYS A 1 174 ? -3.385 15.568 -32.273 1.00 60.72 174 LYS A CA 1
ATOM 1365 C C . LYS A 1 174 ? -4.284 15.476 -33.511 1.00 60.72 174 LYS A C 1
ATOM 1367 O O . LYS A 1 174 ? -3.825 15.041 -34.559 1.00 60.72 174 LYS A O 1
ATOM 1372 N N . GLY A 1 175 ? -5.523 15.960 -33.426 1.00 64.19 175 GLY A N 1
ATOM 1373 C CA . GLY A 1 175 ? -6.451 16.011 -34.557 1.00 64.19 175 GLY A CA 1
ATOM 1374 C C . GLY A 1 175 ? -5.950 16.877 -35.715 1.00 64.19 175 GLY A C 1
ATOM 1375 O O . GLY A 1 175 ? -6.078 16.476 -36.864 1.00 64.19 175 GLY A O 1
ATOM 1376 N N . TRP A 1 176 ? -5.331 18.026 -35.431 1.00 68.81 176 TRP A N 1
ATOM 1377 C CA . TRP A 1 176 ? -4.704 18.879 -36.443 1.00 68.81 176 TRP A CA 1
ATOM 1378 C C . TRP A 1 176 ? -3.498 18.189 -37.087 1.00 68.81 176 TRP A C 1
ATOM 1380 O O . TRP A 1 176 ? -3.417 18.146 -38.307 1.00 68.81 176 TRP A O 1
ATOM 1390 N N . PHE A 1 177 ? -2.632 17.550 -36.298 1.00 61.34 177 PHE A N 1
ATOM 1391 C CA . PHE A 1 177 ? -1.481 16.798 -36.804 1.00 61.34 177 PHE A CA 1
ATOM 1392 C C . PHE A 1 177 ? -1.901 15.671 -37.759 1.00 61.34 177 PHE A C 1
ATOM 1394 O O . PHE A 1 177 ? -1.349 15.553 -38.846 1.00 61.34 177 PHE A O 1
ATOM 1401 N N . PHE A 1 178 ? -2.934 14.896 -37.407 1.00 57.53 178 PHE A N 1
ATOM 1402 C CA . PHE A 1 178 ? -3.482 13.845 -38.277 1.00 57.53 178 PHE A CA 1
ATOM 1403 C C . PHE A 1 178 ? -4.192 14.388 -39.523 1.00 57.53 178 PHE A C 1
ATOM 1405 O O . PHE A 1 178 ? -4.284 13.691 -40.531 1.00 57.53 178 PHE A O 1
ATOM 1412 N N . ARG A 1 179 ? -4.691 15.626 -39.469 1.00 59.09 179 ARG A N 1
ATOM 1413 C CA . ARG A 1 179 ? -5.376 16.283 -40.588 1.00 59.09 179 ARG A CA 1
ATOM 1414 C C . ARG A 1 179 ? -4.400 16.965 -41.553 1.00 59.09 179 ARG A C 1
ATOM 1416 O O . ARG A 1 179 ? -4.689 17.023 -42.740 1.00 59.09 179 ARG A O 1
ATOM 1423 N N . VAL A 1 180 ? -3.262 17.449 -41.053 1.00 59.59 180 VAL A N 1
ATOM 1424 C CA . VAL A 1 180 ? -2.196 18.096 -41.841 1.00 59.59 180 VAL A CA 1
ATOM 1425 C C . VAL A 1 180 ? -1.183 17.079 -42.378 1.00 59.59 180 VAL A C 1
ATOM 1427 O O . VAL A 1 180 ? -0.687 17.249 -43.486 1.00 59.59 180 VAL A O 1
ATOM 1430 N N . PHE A 1 181 ? -0.934 15.981 -41.658 1.00 56.34 181 PHE A N 1
ATOM 1431 C CA . PHE A 1 181 ? -0.042 14.895 -42.081 1.00 56.34 181 PHE A CA 1
ATOM 1432 C C . PHE A 1 181 ? -0.777 13.541 -42.144 1.00 56.34 181 PHE A C 1
ATOM 1434 O O . PHE A 1 181 ? -0.471 12.625 -41.376 1.00 56.34 181 PHE A O 1
ATOM 1441 N N . PRO A 1 182 ? -1.732 13.353 -43.075 1.00 56.31 182 PRO A N 1
ATOM 1442 C CA . PRO A 1 182 ? -2.546 12.134 -43.161 1.00 56.31 182 PRO A CA 1
ATOM 1443 C C . PRO A 1 182 ? -1.766 10.871 -43.584 1.00 56.31 182 PRO A C 1
ATOM 1445 O O . PRO A 1 182 ? -2.338 9.782 -43.650 1.00 56.31 182 PRO A O 1
ATOM 1448 N N . HIS A 1 183 ? -0.470 10.981 -43.898 1.00 55.56 183 HIS A N 1
ATOM 1449 C CA . HIS A 1 183 ? 0.371 9.864 -44.353 1.00 55.56 183 HIS A CA 1
ATOM 1450 C C . HIS A 1 183 ? 1.403 9.372 -43.334 1.00 55.56 183 HIS A C 1
ATOM 1452 O O . HIS A 1 183 ? 2.040 8.355 -43.580 1.00 55.56 183 HIS A O 1
ATOM 1458 N N . PHE A 1 184 ? 1.491 9.976 -42.147 1.00 49.25 184 PHE A N 1
ATOM 1459 C CA . PHE A 1 184 ? 2.429 9.529 -41.105 1.00 49.25 184 PHE A CA 1
ATOM 1460 C C . PHE A 1 184 ? 1.978 8.278 -40.316 1.00 49.25 184 PHE A C 1
ATOM 1462 O O . PHE A 1 184 ? 2.625 7.892 -39.349 1.00 49.25 184 PHE A O 1
ATOM 1469 N N . GLY A 1 185 ? 0.877 7.631 -40.721 1.00 51.50 185 GLY A N 1
ATOM 1470 C CA . GLY A 1 185 ? 0.335 6.421 -40.083 1.00 51.50 185 GLY A CA 1
ATOM 1471 C C . GLY A 1 185 ? 0.114 5.226 -41.017 1.00 51.50 185 GLY A C 1
ATOM 1472 O O . GLY A 1 185 ? -0.397 4.204 -40.566 1.00 51.50 185 GLY A O 1
ATOM 1473 N N . LYS A 1 186 ? 0.474 5.319 -42.305 1.00 47.34 186 LYS A N 1
ATOM 1474 C CA . LYS A 1 186 ? 0.472 4.154 -43.199 1.00 47.34 186 LYS A CA 1
ATOM 1475 C C . LYS A 1 186 ? 1.859 3.527 -43.158 1.00 47.34 186 LYS A C 1
ATOM 1477 O O . LYS A 1 186 ? 2.734 3.892 -43.934 1.00 47.34 186 LYS A O 1
ATOM 1482 N N . THR A 1 187 ? 2.061 2.584 -42.244 1.00 50.16 187 THR A N 1
ATOM 1483 C CA . THR A 1 187 ? 3.122 1.594 -42.419 1.00 50.16 187 THR A CA 1
ATOM 1484 C C . THR A 1 187 ? 2.929 0.953 -43.792 1.00 50.16 187 THR A C 1
ATOM 1486 O O . THR A 1 187 ? 1.860 0.424 -44.104 1.00 50.16 187 THR A O 1
ATOM 1489 N N . HIS A 1 188 ? 3.946 1.057 -44.645 1.00 45.31 188 HIS A N 1
ATOM 1490 C CA . HIS A 1 188 ? 4.023 0.282 -45.872 1.00 45.31 188 HIS A CA 1
ATOM 1491 C C . HIS A 1 188 ? 3.936 -1.201 -45.488 1.00 45.31 188 HIS A C 1
ATOM 1493 O O . HIS A 1 188 ? 4.898 -1.773 -44.983 1.00 45.31 188 HIS A O 1
ATOM 1499 N N . ARG A 1 189 ? 2.776 -1.834 -45.704 1.00 48.31 189 ARG A N 1
ATOM 1500 C CA . ARG A 1 189 ? 2.742 -3.285 -45.883 1.00 48.31 189 ARG A CA 1
ATOM 1501 C C . ARG A 1 189 ? 3.504 -3.553 -47.172 1.00 48.31 189 ARG A C 1
ATOM 1503 O O . ARG A 1 189 ? 3.043 -3.164 -48.244 1.00 48.31 189 ARG A O 1
ATOM 1510 N N . LEU A 1 190 ? 4.680 -4.158 -47.052 1.00 49.12 190 LEU A N 1
ATOM 1511 C CA . LEU A 1 190 ? 5.346 -4.764 -48.196 1.00 49.12 190 LEU A CA 1
ATOM 1512 C C . LEU A 1 190 ? 4.386 -5.800 -48.808 1.00 49.12 190 LEU A C 1
ATOM 1514 O O . LEU A 1 190 ? 3.699 -6.499 -48.054 1.00 49.12 190 LEU A O 1
ATOM 1518 N N . PRO A 1 191 ? 4.277 -5.874 -50.145 1.00 48.28 191 PRO A N 1
ATOM 1519 C CA . PRO A 1 191 ? 3.462 -6.895 -50.782 1.00 48.28 191 PRO A CA 1
ATOM 1520 C C . PRO A 1 191 ? 4.035 -8.286 -50.464 1.00 48.28 191 PRO A C 1
ATOM 1522 O O . PRO A 1 191 ? 5.246 -8.415 -50.258 1.00 48.28 191 PRO A O 1
ATOM 1525 N N . PRO A 1 192 ? 3.190 -9.331 -50.420 1.00 50.97 192 PRO A N 1
ATOM 1526 C CA . PRO A 1 192 ? 3.674 -10.693 -50.270 1.00 50.97 192 PRO A CA 1
ATOM 1527 C C . PRO A 1 192 ? 4.543 -11.025 -51.486 1.00 50.97 192 PRO A C 1
ATOM 1529 O O . PRO A 1 192 ? 4.089 -10.916 -52.626 1.00 50.97 192 PRO A O 1
ATOM 1532 N N . GLN A 1 193 ? 5.802 -11.394 -51.251 1.00 51.56 193 GLN A N 1
ATOM 1533 C CA . GLN A 1 193 ? 6.619 -12.000 -52.293 1.00 51.56 193 GLN A CA 1
ATOM 1534 C C . GLN A 1 193 ? 6.062 -13.399 -52.560 1.00 51.56 193 GLN A C 1
ATOM 1536 O O . GLN A 1 193 ? 6.127 -14.273 -51.699 1.00 51.56 193 GLN A O 1
ATOM 1541 N N . GLY A 1 194 ? 5.453 -13.571 -53.731 1.00 53.16 194 GLY A N 1
ATOM 1542 C CA . GLY A 1 194 ? 5.181 -14.875 -54.316 1.00 53.16 194 GLY A CA 1
ATOM 1543 C C . GLY A 1 194 ? 6.355 -15.293 -55.195 1.00 53.16 194 GLY A C 1
ATOM 1544 O O . GLY A 1 194 ? 6.632 -14.622 -56.190 1.00 53.16 194 GLY A O 1
ATOM 1545 N N . ASN A 1 195 ? 7.056 -16.343 -54.770 1.00 43.41 195 ASN A N 1
ATOM 1546 C CA . ASN A 1 195 ? 7.434 -17.543 -55.529 1.00 43.41 195 ASN A CA 1
ATOM 1547 C C . ASN A 1 195 ? 8.260 -18.454 -54.620 1.00 43.41 195 ASN A C 1
ATOM 1549 O O . ASN A 1 195 ? 9.329 -18.001 -54.158 1.00 43.41 195 ASN A O 1
#